Protein AF-A0A2Y9AQH8-F1 (afdb_monomer_lite)

Foldseek 3Di:
DFDFLQPDDCVLLLHCLFQSVVLNVLLVVLVVLLVQLVVDADVSNVVSLVVNCLSLQLLVQLCVVFVLVLQVVQDVCSVVLVVVLVVLSVLLVVLSVVLLVDDRPRPCNVVSSVVNSVSSVVSSCSCRVPRVSVVSVRDDSNRSNVSSNVSVVSSVVDDPDCGPVNVCDDPPPPPPDPPDDDDDDDDDDDDDDDDDDDDDDDDDDDDDDDDDDDDDDDDDDDDDDDDDDDDDDDDDDDDDDDDDDDDPPDPPPPPDDDPSVD

Sequence (262 aa):
MSRFIADQTVAELGGWVSVLTRQKKDHVTLDRLLHDLHRTSGEEQAAVIQRIYRLVFPHAFAEESVLWPTLRRVLPDGHELSLEVEQEHQEVNELVTRLEGMGHGDPERGAVLDRVTVVLRDDVRDEEDVLLPRLQQAVSARDLRRPGVLWEVVRRVSRPAPTPSSRAVPRGASSRPFRCPCSTGCATSSTPAPARARSASAPGCARPAAGSRAPRTPSSTFRSCATVRTRAPAATAPRKGATLTPSADSKPGVALRTEWDR

pLDDT: mean 73.35, std 27.67, range [30.22, 98.62]

InterPro domains:
  IPR012312 Hemerythrin-like [PF01814] (23-135)

Organism: NCBI:txid860221

Radius of gyration: 32.13 Å; chains: 1; bounding box: 89×76×85 Å

Secondary structure (DSSP, 8-state):
-PPPGGG--TTTTTSTTSHHHHHHHHHHHHHHHHHHHHH--HHHHHHHHHHHHHHHHHHHHHIIIIIHHHHHHH-TTHHHHHHHHHHHHHHHHHHHHHHHHS-TT-TTHHHHHHHHHHHHHHHHHIIIIIIHHHHHHHS-TTTTHHHHHHHHHHHHH------TTTT---S------------------------------------------PPPP------PPP-----PPPP-PPPP------------------GGG-

Structure (mmCIF, N/CA/C/O backbone):
data_AF-A0A2Y9AQH8-F1
#
_entry.id   AF-A0A2Y9AQH8-F1
#
loop_
_atom_site.group_PDB
_atom_site.id
_atom_site.type_symbol
_atom_site.label_atom_id
_atom_site.label_alt_id
_atom_site.label_comp_id
_atom_site.label_asym_id
_atom_site.label_entity_id
_atom_site.label_seq_id
_atom_site.pdbx_PDB_ins_code
_atom_site.Cartn_x
_atom_site.Cartn_y
_atom_site.Cartn_z
_atom_site.occupancy
_atom_site.B_iso_or_equiv
_atom_site.auth_seq_id
_atom_site.auth_comp_id
_atom_site.auth_asym_id
_atom_site.auth_atom_id
_atom_site.pdbx_PDB_model_num
ATOM 1 N N . MET A 1 1 ? -1.232 -14.133 -20.331 1.00 50.44 1 MET A N 1
ATOM 2 C CA . MET A 1 1 ? -1.785 -13.585 -19.075 1.00 50.44 1 MET A CA 1
ATOM 3 C C . MET A 1 1 ? -0.624 -13.119 -18.222 1.00 50.44 1 MET A C 1
ATOM 5 O O . MET A 1 1 ? 0.383 -13.821 -18.203 1.00 50.44 1 MET A O 1
ATOM 9 N N . SER A 1 2 ? -0.737 -11.959 -17.573 1.00 60.00 2 SER A N 1
ATOM 10 C CA . SER A 1 2 ? 0.219 -11.589 -16.522 1.00 60.00 2 SER A CA 1
ATOM 11 C C . SER A 1 2 ? 0.046 -12.541 -15.339 1.00 60.00 2 SER A C 1
ATOM 13 O O . SER A 1 2 ? -1.073 -12.989 -15.094 1.00 60.00 2 SER A O 1
ATOM 15 N N . ARG A 1 3 ? 1.126 -12.865 -14.626 1.00 75.06 3 ARG A N 1
ATOM 16 C CA . ARG A 1 3 ? 1.030 -13.537 -13.321 1.00 75.06 3 ARG A CA 1
ATOM 17 C C . ARG A 1 3 ? 0.864 -12.475 -12.238 1.00 75.06 3 ARG A C 1
ATOM 19 O O . ARG A 1 3 ? 1.553 -11.455 -12.307 1.00 75.06 3 ARG A O 1
ATOM 26 N N . PHE A 1 4 ? 0.017 -12.739 -11.248 1.00 84.12 4 PHE A N 1
ATOM 27 C CA . PHE A 1 4 ? -0.086 -11.922 -10.039 1.00 84.12 4 PHE A CA 1
ATOM 28 C C . PHE A 1 4 ? 1.275 -11.830 -9.349 1.00 84.12 4 PHE A C 1
ATOM 30 O O . PHE A 1 4 ? 2.046 -12.795 -9.351 1.00 84.12 4 PHE A O 1
ATOM 37 N N . ILE A 1 5 ? 1.607 -10.674 -8.778 1.00 88.25 5 ILE A N 1
ATOM 38 C CA . ILE A 1 5 ? 2.909 -10.493 -8.121 1.00 88.25 5 ILE A CA 1
ATOM 39 C C . ILE A 1 5 ? 2.999 -11.303 -6.821 1.00 88.25 5 ILE A C 1
ATOM 41 O O . ILE A 1 5 ? 4.077 -11.838 -6.531 1.00 88.25 5 ILE A O 1
ATOM 45 N N . ALA A 1 6 ? 1.870 -11.531 -6.141 1.00 84.62 6 ALA A N 1
ATOM 46 C CA . ALA A 1 6 ? 1.683 -12.497 -5.055 1.00 84.62 6 ALA A CA 1
ATOM 47 C C . ALA A 1 6 ? 2.316 -13.882 -5.318 1.00 84.62 6 ALA A C 1
ATOM 49 O O . ALA A 1 6 ? 2.967 -14.437 -4.430 1.00 84.62 6 ALA A O 1
ATOM 50 N N . ASP A 1 7 ? 2.262 -14.395 -6.551 1.00 88.38 7 ASP A N 1
ATOM 51 C CA . ASP A 1 7 ? 2.755 -15.742 -6.892 1.00 88.38 7 ASP A CA 1
ATOM 52 C C . ASP A 1 7 ? 4.233 -15.781 -7.321 1.00 88.38 7 ASP A C 1
ATOM 54 O O . ASP A 1 7 ? 4.859 -16.841 -7.358 1.00 88.38 7 ASP A O 1
ATOM 58 N N . GLN A 1 8 ? 4.818 -14.633 -7.672 1.00 93.31 8 GLN A N 1
ATOM 59 C CA . GLN A 1 8 ? 6.137 -14.582 -8.310 1.00 93.31 8 GLN A CA 1
ATOM 60 C C . GLN A 1 8 ? 7.311 -14.679 -7.325 1.00 93.31 8 GLN A C 1
ATOM 62 O O . GLN A 1 8 ? 7.296 -14.132 -6.215 1.00 93.31 8 GLN A O 1
ATOM 67 N N . THR A 1 9 ? 8.387 -15.332 -7.762 1.00 94.94 9 THR A N 1
ATOM 68 C CA . THR A 1 9 ? 9.645 -15.431 -7.014 1.00 94.94 9 THR A CA 1
ATOM 69 C C . THR A 1 9 ? 10.423 -14.111 -7.010 1.00 94.94 9 THR A C 1
ATOM 71 O O . THR A 1 9 ? 10.311 -13.284 -7.913 1.00 94.94 9 THR A O 1
ATOM 74 N N . VAL A 1 10 ? 11.324 -13.940 -6.034 1.00 96.56 10 VAL A N 1
ATOM 75 C CA . VAL A 1 10 ? 12.240 -12.781 -5.969 1.00 96.56 10 VAL A CA 1
ATOM 76 C C . VAL A 1 10 ? 13.064 -12.612 -7.256 1.00 96.56 10 VAL A C 1
ATOM 78 O O . VAL A 1 10 ? 13.426 -11.491 -7.603 1.00 96.56 10 VAL A O 1
ATOM 81 N N . ALA A 1 11 ? 13.361 -13.696 -7.981 1.00 95.50 11 ALA A N 1
ATOM 82 C CA . ALA A 1 11 ? 14.074 -13.631 -9.255 1.00 95.50 11 ALA A CA 1
ATOM 83 C C . ALA A 1 11 ? 13.206 -13.024 -10.374 1.00 95.50 11 ALA A C 1
ATOM 85 O O . ALA A 1 11 ? 13.661 -12.101 -11.051 1.00 95.50 11 ALA A O 1
ATOM 86 N N . GLU A 1 12 ? 11.959 -13.487 -10.522 1.00 95.19 12 GLU A N 1
ATOM 87 C CA . GLU A 1 12 ? 10.981 -12.965 -11.495 1.00 95.19 12 GLU A CA 1
ATOM 88 C C . GLU A 1 12 ? 10.642 -11.487 -11.231 1.00 95.19 12 GLU A C 1
ATOM 90 O O . GLU A 1 12 ? 10.573 -10.683 -12.162 1.00 95.19 12 GLU A O 1
ATOM 95 N N . LEU A 1 13 ? 10.561 -11.090 -9.957 1.00 96.75 13 LEU A N 1
ATOM 96 C CA . LEU A 1 13 ? 10.337 -9.701 -9.537 1.00 96.75 13 LEU A CA 1
ATOM 97 C C . LEU A 1 13 ? 11.551 -8.772 -9.745 1.00 96.75 13 LEU A C 1
ATOM 99 O O . LEU A 1 13 ? 11.483 -7.591 -9.408 1.00 96.75 13 LEU A O 1
ATOM 103 N N . GLY A 1 14 ? 12.669 -9.261 -10.292 1.00 96.44 14 GLY A N 1
ATOM 104 C CA . GLY A 1 14 ? 13.862 -8.465 -10.611 1.00 96.44 14 GLY A CA 1
ATOM 105 C C . GLY A 1 14 ? 14.959 -8.453 -9.541 1.00 96.44 14 GLY A C 1
ATOM 106 O O . GLY A 1 14 ? 15.974 -7.767 -9.708 1.00 96.44 14 GLY A O 1
ATOM 107 N N . GLY A 1 15 ? 14.827 -9.251 -8.482 1.00 97.81 15 GLY A N 1
ATOM 108 C CA . GLY A 1 15 ? 15.786 -9.403 -7.385 1.00 97.81 15 GLY A CA 1
ATOM 109 C C . GLY A 1 15 ? 15.443 -8.566 -6.150 1.00 97.81 15 GLY A C 1
ATOM 110 O O . GLY A 1 15 ? 14.705 -7.594 -6.229 1.00 97.81 15 GLY A O 1
ATOM 111 N N . TRP A 1 16 ? 16.052 -8.896 -5.007 1.00 97.56 16 TRP A N 1
ATOM 112 C CA . TRP A 1 16 ? 15.717 -8.364 -3.669 1.00 97.56 16 TRP A CA 1
ATOM 113 C C . TRP A 1 16 ? 15.751 -6.832 -3.490 1.00 97.56 16 TRP A C 1
ATOM 115 O O . TRP A 1 16 ? 15.221 -6.324 -2.504 1.00 97.56 16 TRP A O 1
ATOM 125 N N . VAL A 1 17 ? 16.384 -6.091 -4.406 1.00 98.06 17 VAL A N 1
ATOM 126 C CA . VAL A 1 17 ? 16.397 -4.615 -4.416 1.00 98.06 17 VAL A CA 1
ATOM 127 C C . VAL A 1 17 ? 15.278 -3.987 -5.248 1.00 98.06 17 VAL A C 1
ATOM 129 O O . VAL A 1 17 ? 15.115 -2.770 -5.169 1.00 98.06 17 VAL A O 1
ATOM 132 N N . SER A 1 18 ? 14.562 -4.762 -6.069 1.00 98.56 18 SER A N 1
ATOM 133 C CA . SER A 1 18 ? 13.515 -4.247 -6.955 1.00 98.56 18 SER A CA 1
ATOM 134 C C . SER A 1 18 ? 12.341 -3.679 -6.170 1.00 98.56 18 SER A C 1
ATOM 136 O O . SER A 1 18 ? 12.047 -4.141 -5.068 1.00 98.56 18 SER A O 1
ATOM 138 N N . VAL A 1 19 ? 11.654 -2.691 -6.748 1.00 98.50 19 VAL A N 1
ATOM 139 C CA . VAL A 1 19 ? 10.468 -2.110 -6.103 1.00 98.50 19 VAL A CA 1
ATOM 140 C C . VAL A 1 19 ? 9.373 -3.161 -5.894 1.00 98.50 19 VAL A C 1
ATOM 142 O O . VAL A 1 19 ? 8.844 -3.262 -4.797 1.00 98.50 19 VAL A O 1
ATOM 145 N N . LEU A 1 20 ? 9.153 -4.058 -6.862 1.00 98.31 20 LEU A N 1
ATOM 146 C CA . LEU A 1 20 ? 8.141 -5.119 -6.758 1.00 98.31 20 LEU A CA 1
ATOM 147 C C . LEU A 1 20 ? 8.407 -6.097 -5.600 1.00 98.31 20 LEU A C 1
ATOM 149 O O . LEU A 1 20 ? 7.478 -6.518 -4.919 1.00 98.31 20 LEU A O 1
ATOM 153 N N . THR A 1 21 ? 9.676 -6.439 -5.333 1.00 98.50 21 THR A N 1
ATOM 154 C CA . THR A 1 21 ? 10.017 -7.287 -4.174 1.00 98.50 21 THR A CA 1
ATOM 155 C C . THR A 1 21 ? 9.791 -6.552 -2.848 1.00 98.50 21 THR A C 1
ATOM 157 O O . THR A 1 21 ? 9.578 -7.193 -1.819 1.00 98.50 21 THR A O 1
ATOM 160 N N . ARG A 1 22 ? 9.858 -5.214 -2.850 1.00 98.38 22 ARG A N 1
ATOM 161 C CA . ARG A 1 22 ? 9.636 -4.388 -1.659 1.00 98.38 22 ARG A CA 1
ATOM 162 C C . ARG A 1 22 ? 8.152 -4.181 -1.368 1.00 98.38 22 ARG A C 1
ATOM 164 O O . ARG A 1 22 ? 7.786 -4.462 -0.231 1.00 98.38 22 ARG A O 1
ATOM 171 N N . GLN A 1 23 ? 7.338 -3.839 -2.376 1.00 98.44 23 GLN A N 1
ATOM 172 C CA . GLN A 1 23 ? 5.870 -3.773 -2.266 1.00 98.44 23 GLN A CA 1
ATOM 173 C C . GLN A 1 23 ? 5.334 -5.065 -1.651 1.00 98.44 23 GLN A C 1
ATOM 175 O O . GLN A 1 23 ? 4.909 -5.080 -0.499 1.00 98.44 23 GLN A O 1
ATOM 180 N N . LYS A 1 24 ? 5.547 -6.194 -2.343 1.00 97.94 24 LYS A N 1
ATOM 181 C CA . LYS A 1 24 ? 5.119 -7.531 -1.909 1.00 97.94 24 LYS A CA 1
ATOM 182 C C . LYS A 1 24 ? 5.540 -7.879 -0.480 1.00 97.94 24 LYS A C 1
ATOM 184 O O . LYS A 1 24 ? 4.797 -8.519 0.260 1.00 97.94 24 LYS A O 1
ATOM 189 N N . LYS A 1 25 ? 6.753 -7.495 -0.063 1.00 97.88 25 LYS A N 1
ATOM 190 C CA . LYS A 1 25 ? 7.231 -7.762 1.302 1.00 97.88 25 LYS A CA 1
ATOM 191 C C . LYS A 1 25 ? 6.442 -6.969 2.346 1.00 97.88 25 LYS A C 1
ATOM 193 O O . LYS A 1 25 ? 6.157 -7.504 3.422 1.00 97.88 25 LYS A O 1
ATOM 198 N N . ASP A 1 26 ? 6.143 -5.710 2.060 1.00 98.38 26 ASP A N 1
ATOM 199 C CA . ASP A 1 26 ? 5.346 -4.872 2.944 1.00 98.38 26 ASP A CA 1
ATOM 200 C C . ASP A 1 26 ? 3.870 -5.301 2.915 1.00 98.38 26 ASP A C 1
ATOM 202 O O . ASP A 1 26 ? 3.302 -5.458 3.989 1.00 98.38 26 ASP A O 1
ATOM 206 N N . HIS A 1 27 ? 3.294 -5.662 1.763 1.00 98.19 27 HIS A N 1
ATOM 207 C CA . HIS A 1 27 ? 1.930 -6.209 1.652 1.00 98.19 27 HIS A CA 1
ATOM 208 C C . HIS A 1 27 ? 1.745 -7.500 2.465 1.00 98.19 27 HIS A C 1
ATOM 210 O O . HIS A 1 27 ? 0.838 -7.597 3.286 1.00 98.19 27 HIS A O 1
ATOM 216 N N . VAL A 1 28 ? 2.679 -8.455 2.360 1.00 97.44 28 VAL A N 1
ATOM 217 C CA . VAL A 1 28 ? 2.709 -9.679 3.194 1.00 97.44 28 VAL A CA 1
ATOM 218 C C . VAL A 1 28 ? 2.924 -9.372 4.689 1.00 97.44 28 VAL A C 1
ATOM 220 O O . VAL A 1 28 ? 2.641 -10.199 5.558 1.00 97.44 28 VAL A O 1
ATOM 223 N N . THR A 1 29 ? 3.444 -8.190 5.028 1.00 98.38 29 THR A N 1
ATOM 224 C CA . THR A 1 29 ? 3.528 -7.728 6.422 1.00 98.38 29 THR A CA 1
ATOM 225 C C . THR A 1 29 ? 2.219 -7.068 6.869 1.00 98.38 29 THR A C 1
ATOM 227 O O . THR A 1 29 ? 1.804 -7.285 8.006 1.00 98.38 29 THR A O 1
ATOM 230 N N . LEU A 1 30 ? 1.562 -6.308 5.988 1.00 98.44 30 LEU A N 1
ATOM 231 C CA . LEU A 1 30 ? 0.273 -5.658 6.215 1.00 98.44 30 LEU A CA 1
ATOM 232 C C . LEU A 1 30 ? -0.839 -6.687 6.428 1.00 98.44 30 LEU A C 1
ATOM 234 O O . LEU A 1 30 ? -1.534 -6.604 7.434 1.00 98.44 30 LEU A O 1
ATOM 238 N N . ASP A 1 31 ? -0.921 -7.697 5.560 1.00 97.62 31 ASP A N 1
ATOM 239 C CA . ASP A 1 31 ? -1.767 -8.891 5.691 1.00 97.62 31 ASP A CA 1
ATOM 240 C C . ASP A 1 31 ? -1.844 -9.398 7.139 1.00 97.62 31 ASP A C 1
ATOM 242 O O . ASP A 1 31 ? -2.890 -9.381 7.792 1.00 97.62 31 ASP A O 1
ATOM 246 N N . ARG A 1 32 ? -0.684 -9.783 7.674 1.00 98.19 32 ARG A N 1
ATOM 247 C CA . ARG A 1 32 ? -0.554 -10.365 9.013 1.00 98.19 32 ARG A CA 1
ATOM 248 C C . ARG A 1 32 ? -1.001 -9.398 10.099 1.00 98.19 32 ARG A C 1
ATOM 250 O O . ARG A 1 32 ? -1.567 -9.828 11.095 1.00 98.19 32 ARG A O 1
ATOM 257 N N . LEU A 1 33 ? -0.774 -8.098 9.909 1.00 98.44 33 LEU A N 1
ATOM 258 C CA . LEU A 1 33 ? -1.240 -7.073 10.837 1.00 98.44 33 LEU A CA 1
ATOM 259 C C . LEU A 1 33 ? -2.760 -6.865 10.766 1.00 98.44 33 LEU A C 1
ATOM 261 O O . LEU A 1 33 ? -3.363 -6.616 11.803 1.00 98.44 33 LEU A O 1
ATOM 265 N N . LEU A 1 34 ? -3.389 -6.996 9.595 1.00 97.88 34 LEU A N 1
ATOM 266 C CA . LEU A 1 34 ? -4.851 -6.964 9.456 1.00 97.88 34 LEU A CA 1
ATOM 267 C C . LEU A 1 34 ? -5.498 -8.223 10.061 1.00 97.88 34 LEU A C 1
ATOM 269 O O . LEU A 1 34 ? -6.529 -8.132 10.728 1.00 97.88 34 LEU A O 1
ATOM 273 N N . HIS A 1 35 ? -4.854 -9.385 9.918 1.00 97.00 35 HIS A N 1
ATOM 274 C CA . HIS A 1 35 ? -5.240 -10.610 10.621 1.00 97.00 35 HIS A CA 1
ATOM 275 C C . HIS A 1 35 ? -5.080 -10.491 12.149 1.00 97.00 35 HIS A C 1
ATOM 277 O O . HIS A 1 35 ? -6.002 -10.858 12.881 1.00 97.00 35 HIS A O 1
ATOM 283 N N . ASP A 1 36 ? -3.970 -9.929 12.646 1.00 97.38 36 ASP A N 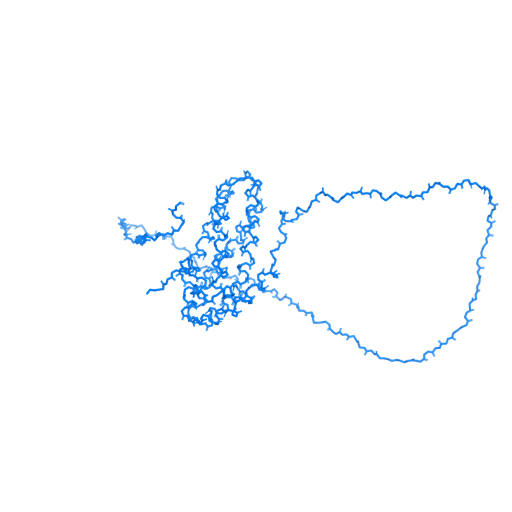1
ATOM 284 C CA . ASP A 1 36 ? -3.789 -9.593 14.069 1.00 97.38 36 ASP A CA 1
ATOM 285 C C . ASP A 1 36 ? -4.881 -8.604 14.542 1.00 97.38 36 ASP A C 1
ATOM 287 O O . ASP A 1 36 ? -5.431 -8.749 15.636 1.00 97.38 36 ASP A O 1
ATOM 291 N N . LEU A 1 37 ? -5.241 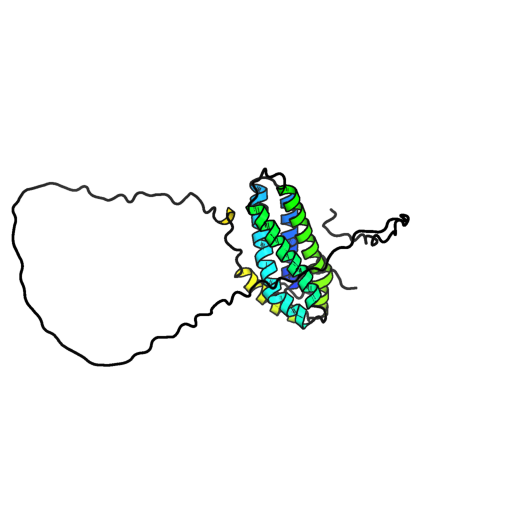-7.606 13.724 1.00 95.75 37 LEU A N 1
ATOM 292 C CA . LEU A 1 37 ? -6.185 -6.541 14.088 1.00 95.75 37 LEU A CA 1
ATOM 293 C C . LEU A 1 37 ? -7.581 -7.087 14.399 1.00 95.75 37 LEU A C 1
ATOM 295 O O . LEU A 1 37 ? -8.170 -6.724 15.415 1.00 95.75 37 LEU A O 1
ATOM 299 N N . HIS A 1 38 ? -8.086 -7.993 13.559 1.00 91.88 38 HIS A N 1
ATOM 300 C CA . HIS A 1 38 ? -9.400 -8.614 13.749 1.00 91.88 38 HIS A CA 1
ATOM 301 C C . HIS A 1 38 ? -9.451 -9.555 14.971 1.00 91.88 38 HIS A C 1
ATOM 303 O O . HIS A 1 38 ? -10.523 -9.883 15.474 1.00 91.88 38 HIS A O 1
ATOM 309 N N . ARG A 1 39 ? -8.289 -9.996 15.469 1.00 95.19 39 ARG A N 1
ATOM 310 C CA . ARG A 1 39 ? -8.157 -10.949 16.582 1.00 95.19 39 ARG A CA 1
ATOM 311 C C . ARG A 1 39 ? -7.861 -10.291 17.931 1.00 95.19 39 ARG A C 1
ATOM 313 O O . ARG A 1 39 ? -7.809 -10.993 18.938 1.00 95.19 39 ARG A O 1
ATOM 320 N N . THR A 1 40 ? -7.655 -8.976 17.959 1.00 95.06 40 THR A N 1
ATOM 321 C CA . THR A 1 40 ? -7.180 -8.231 19.132 1.00 95.06 40 THR A CA 1
ATOM 322 C C . THR A 1 40 ? -8.178 -7.159 19.570 1.00 95.06 40 THR A C 1
ATOM 324 O O . THR A 1 40 ? -8.979 -6.648 18.786 1.00 95.06 40 THR A O 1
ATOM 327 N N . SER A 1 41 ? -8.143 -6.799 20.856 1.00 91.81 41 SER A N 1
ATOM 328 C CA . SER A 1 41 ? -9.007 -5.761 21.442 1.00 91.81 41 SER A CA 1
ATOM 329 C C . SER A 1 41 ? -8.238 -4.881 22.437 1.00 91.81 41 SER A C 1
ATOM 331 O O . SER A 1 41 ? -7.111 -5.198 22.818 1.00 91.81 41 SER A O 1
ATOM 333 N N . GLY A 1 42 ? -8.823 -3.742 22.825 1.00 89.94 42 GLY A N 1
ATOM 334 C CA . GLY A 1 42 ? -8.232 -2.815 23.799 1.00 89.94 42 GLY A CA 1
ATOM 335 C C . GLY A 1 42 ? -6.818 -2.345 23.429 1.00 89.94 42 GLY A C 1
ATOM 336 O O . GLY A 1 42 ? -6.559 -1.953 22.290 1.00 89.94 42 GLY A O 1
ATOM 337 N N . GLU A 1 43 ? -5.903 -2.402 24.398 1.00 90.25 43 GLU A N 1
ATOM 338 C CA . GLU A 1 43 ? -4.496 -1.992 24.254 1.00 90.25 43 GLU A CA 1
ATOM 339 C C . GLU A 1 43 ? -3.722 -2.819 23.213 1.00 90.25 43 GLU A C 1
ATOM 341 O O . GLU A 1 43 ? -2.857 -2.293 22.513 1.00 90.25 43 GLU A O 1
ATOM 346 N N . GLU A 1 44 ? -4.036 -4.110 23.062 1.00 93.44 44 GLU A N 1
ATOM 347 C CA . GLU A 1 44 ? -3.369 -4.966 22.075 1.00 93.44 44 GLU A CA 1
ATOM 348 C C . GLU A 1 44 ? -3.751 -4.545 20.651 1.00 93.44 44 GLU A C 1
ATOM 350 O O . GLU A 1 44 ? -2.882 -4.335 19.803 1.00 93.44 44 GLU A O 1
ATOM 355 N N . GLN A 1 45 ? -5.041 -4.285 20.421 1.00 93.62 45 GLN A N 1
ATOM 356 C CA . GLN A 1 45 ? -5.527 -3.715 19.164 1.00 93.62 45 GLN A CA 1
ATOM 357 C C . GLN A 1 45 ? -4.902 -2.340 18.894 1.00 93.62 45 GLN A C 1
ATOM 359 O O . GLN A 1 45 ? -4.509 -2.047 17.767 1.00 93.62 45 GLN A O 1
ATOM 364 N N . ALA A 1 46 ? -4.752 -1.499 19.923 1.00 90.88 46 ALA A N 1
ATOM 365 C CA . ALA A 1 46 ? -4.072 -0.210 19.802 1.00 90.88 46 ALA A CA 1
ATOM 366 C C . ALA A 1 46 ? -2.615 -0.373 19.330 1.00 90.88 46 ALA A C 1
ATOM 368 O O . ALA A 1 46 ? -2.160 0.356 18.444 1.00 90.88 46 ALA A O 1
ATOM 369 N N . ALA A 1 47 ? -1.896 -1.362 19.869 1.00 92.94 47 ALA A N 1
ATOM 370 C CA . ALA A 1 47 ? -0.539 -1.691 19.449 1.00 92.94 47 ALA A CA 1
ATOM 371 C C . ALA A 1 47 ? -0.480 -2.219 18.003 1.00 92.94 47 ALA A C 1
ATOM 373 O O . ALA A 1 47 ? 0.436 -1.846 17.265 1.00 92.94 47 ALA A O 1
ATOM 374 N N . VAL A 1 48 ? -1.455 -3.027 17.567 1.00 96.00 48 VAL A N 1
ATOM 375 C CA . VAL A 1 48 ? -1.560 -3.490 16.170 1.00 96.00 48 VAL A CA 1
ATOM 376 C C . VAL A 1 48 ? -1.839 -2.323 15.217 1.00 96.00 48 VAL A C 1
ATOM 378 O O . VAL A 1 48 ? -1.103 -2.164 14.246 1.00 96.00 48 VAL A O 1
ATOM 381 N N . ILE A 1 49 ? -2.790 -1.434 15.527 1.00 93.69 49 ILE A N 1
ATOM 382 C CA . ILE A 1 49 ? -3.072 -0.221 14.730 1.00 93.69 49 ILE A CA 1
ATOM 383 C C . ILE A 1 49 ? -1.812 0.644 14.588 1.00 93.69 49 ILE A C 1
ATOM 385 O O . ILE A 1 49 ? -1.486 1.102 13.496 1.00 93.69 49 ILE A O 1
ATOM 389 N N . GLN A 1 50 ? -1.043 0.825 15.667 1.00 92.44 50 GLN A N 1
ATOM 390 C CA . GLN A 1 50 ? 0.223 1.564 15.607 1.00 92.44 50 GLN A CA 1
ATOM 391 C C . GLN A 1 50 ? 1.311 0.843 14.791 1.00 92.44 50 GLN A C 1
ATOM 393 O O . GLN A 1 50 ? 2.181 1.510 14.230 1.00 92.44 50 GLN A O 1
ATOM 398 N N . ARG A 1 51 ? 1.289 -0.495 14.694 1.00 95.75 51 ARG A N 1
ATOM 399 C CA . ARG A 1 51 ? 2.168 -1.260 13.787 1.00 95.75 51 ARG A CA 1
ATOM 400 C C . ARG A 1 51 ? 1.736 -1.097 12.327 1.00 95.75 51 ARG A C 1
ATOM 402 O O . ARG A 1 51 ? 2.610 -0.864 11.499 1.00 95.75 51 ARG A O 1
ATOM 409 N N . ILE A 1 52 ? 0.430 -1.140 12.038 1.00 96.25 52 ILE A N 1
ATOM 410 C CA . ILE A 1 52 ? -0.139 -0.870 10.705 1.00 96.25 52 ILE A CA 1
ATOM 411 C C . ILE A 1 52 ? 0.258 0.534 10.255 1.00 96.25 52 ILE A C 1
ATOM 413 O O . ILE A 1 52 ? 0.921 0.676 9.236 1.00 96.25 52 ILE A O 1
ATOM 417 N N . TYR A 1 53 ? -0.032 1.567 11.050 1.00 93.62 53 TYR A N 1
ATOM 418 C CA . TYR A 1 53 ? 0.259 2.955 10.680 1.00 93.62 53 TYR A CA 1
ATOM 419 C C . TYR A 1 53 ? 1.755 3.213 10.413 1.00 93.62 53 TYR A C 1
ATOM 421 O O . TYR A 1 53 ? 2.118 3.915 9.470 1.00 93.62 53 TYR A O 1
ATOM 429 N N . ARG A 1 54 ? 2.648 2.583 11.192 1.00 94.44 54 ARG A N 1
ATOM 430 C CA . ARG A 1 54 ? 4.110 2.641 10.982 1.00 94.44 54 ARG A CA 1
ATOM 431 C C . ARG A 1 54 ? 4.603 1.868 9.755 1.00 94.44 54 ARG A C 1
ATOM 433 O O . ARG A 1 54 ? 5.749 2.077 9.368 1.00 94.44 54 ARG A O 1
ATOM 440 N N . LEU A 1 55 ? 3.787 0.982 9.186 1.00 96.69 55 LEU A N 1
ATOM 441 C CA . LEU A 1 55 ? 4.056 0.292 7.928 1.00 96.69 55 LEU A CA 1
ATOM 442 C C . LEU A 1 55 ? 3.492 1.091 6.746 1.00 96.69 55 LEU A C 1
ATOM 444 O O . LEU A 1 55 ? 4.259 1.462 5.864 1.00 96.69 55 LEU A O 1
ATOM 448 N N . VAL A 1 56 ? 2.189 1.393 6.766 1.00 96.81 56 VAL A N 1
ATOM 449 C CA . VAL A 1 56 ? 1.460 1.947 5.611 1.00 96.81 56 VAL A CA 1
ATOM 450 C C . VAL A 1 56 ? 1.834 3.395 5.310 1.00 96.81 56 VAL A C 1
ATOM 452 O O . VAL A 1 56 ? 2.032 3.730 4.154 1.00 96.81 56 VAL A O 1
ATOM 455 N N . PHE A 1 57 ? 2.045 4.253 6.316 1.00 96.06 57 PHE A N 1
ATOM 456 C CA . PHE A 1 57 ? 2.407 5.654 6.058 1.00 96.06 57 PHE A CA 1
ATOM 457 C C . PHE A 1 57 ? 3.729 5.814 5.272 1.00 96.06 57 PHE A C 1
ATOM 459 O O . PHE A 1 57 ? 3.750 6.532 4.272 1.00 96.06 57 PHE A O 1
ATOM 466 N N . PRO A 1 58 ? 4.861 5.202 5.686 1.00 97.44 58 PRO A N 1
ATOM 467 C CA . PRO A 1 58 ? 6.111 5.340 4.941 1.00 97.44 58 PRO A CA 1
ATOM 468 C C . PRO A 1 58 ? 6.163 4.479 3.666 1.00 97.44 58 PRO A C 1
ATOM 470 O O . PRO A 1 58 ? 7.068 4.701 2.863 1.00 97.44 58 PRO A O 1
ATOM 473 N N . HIS A 1 59 ? 5.240 3.524 3.501 1.00 98.19 59 HIS A N 1
ATOM 474 C CA . HIS A 1 59 ? 4.973 2.805 2.252 1.00 98.19 59 HIS A CA 1
ATOM 475 C C . HIS A 1 59 ? 4.306 3.768 1.256 1.00 98.19 59 HIS A C 1
ATOM 477 O O . HIS A 1 59 ? 5.018 4.279 0.395 1.00 98.19 59 HIS A O 1
ATOM 483 N N . ALA A 1 60 ? 3.067 4.201 1.538 1.00 97.81 60 ALA A N 1
ATOM 484 C CA . ALA A 1 60 ? 2.269 5.159 0.755 1.00 97.81 60 ALA A CA 1
ATOM 485 C C . ALA A 1 60 ? 3.080 6.369 0.262 1.00 97.81 60 ALA A C 1
ATOM 487 O O . ALA A 1 60 ? 3.149 6.697 -0.926 1.00 97.81 60 ALA A O 1
ATOM 488 N N . PHE A 1 61 ? 3.796 7.012 1.190 1.00 98.00 61 PHE A N 1
ATOM 489 C CA . PHE A 1 61 ? 4.636 8.167 0.880 1.00 98.00 61 PHE A CA 1
ATOM 490 C C . PHE A 1 61 ? 5.765 7.840 -0.117 1.00 98.00 61 PHE A C 1
ATOM 492 O O . PHE A 1 61 ? 6.180 8.696 -0.906 1.00 98.00 61 PHE A O 1
ATOM 499 N N . ALA A 1 62 ? 6.324 6.631 -0.057 1.00 98.50 62 ALA A N 1
ATOM 500 C CA . ALA A 1 62 ? 7.365 6.170 -0.961 1.00 98.50 62 ALA A CA 1
ATOM 501 C C . ALA A 1 62 ? 6.810 5.770 -2.339 1.00 98.50 62 ALA A C 1
ATOM 503 O O . ALA A 1 62 ? 7.500 6.037 -3.330 1.00 98.50 62 ALA A O 1
ATOM 504 N N . GLU A 1 63 ? 5.580 5.250 -2.455 1.00 98.56 63 GLU A N 1
ATOM 505 C CA . GLU A 1 63 ? 4.918 5.151 -3.763 1.00 98.56 63 GLU A CA 1
ATOM 506 C C . GLU A 1 63 ? 4.726 6.531 -4.393 1.00 98.56 63 GLU A C 1
ATOM 508 O O . GLU A 1 63 ? 5.228 6.784 -5.490 1.00 98.56 63 GLU A O 1
ATOM 513 N N . GLU A 1 64 ? 4.080 7.455 -3.683 1.00 98.31 64 GLU A N 1
ATOM 514 C CA . GLU A 1 64 ? 3.767 8.797 -4.190 1.00 98.31 64 GLU A CA 1
ATOM 515 C C . GLU A 1 64 ? 5.027 9.580 -4.588 1.00 98.31 64 GLU A C 1
ATOM 517 O O . GLU A 1 64 ? 5.068 10.261 -5.617 1.00 98.31 64 GLU A O 1
ATOM 522 N N . SER A 1 65 ? 6.108 9.429 -3.818 1.00 98.44 65 SER A N 1
ATOM 523 C CA . SER A 1 65 ? 7.389 10.088 -4.091 1.00 98.44 65 SER A CA 1
ATOM 524 C C . SER A 1 65 ? 8.204 9.446 -5.222 1.00 98.44 65 SER A C 1
ATOM 526 O O . SER A 1 65 ? 9.071 10.111 -5.798 1.00 98.44 65 SER A O 1
ATOM 528 N N . VAL A 1 66 ? 8.009 8.153 -5.522 1.00 98.38 66 VAL A N 1
ATOM 529 C CA . VAL A 1 66 ? 8.941 7.371 -6.363 1.00 98.38 66 VAL A CA 1
ATOM 530 C C . VAL A 1 66 ? 8.234 6.505 -7.400 1.00 98.38 66 VAL A C 1
ATOM 532 O O . VAL A 1 66 ? 8.599 6.548 -8.583 1.00 98.38 66 VAL A O 1
ATOM 535 N N . LEU A 1 67 ? 7.252 5.712 -6.977 1.00 98.06 67 LEU A N 1
ATOM 536 C CA . LEU A 1 67 ? 6.586 4.718 -7.808 1.00 98.06 67 LEU A CA 1
ATOM 537 C C . LEU A 1 67 ? 5.584 5.360 -8.764 1.00 98.06 67 LEU A C 1
ATOM 539 O O . LEU A 1 67 ? 5.743 5.182 -9.971 1.00 98.06 67 LEU A O 1
ATOM 543 N N . TRP A 1 68 ? 4.651 6.189 -8.285 1.00 97.94 68 TRP A N 1
ATOM 544 C CA . TRP A 1 68 ? 3.676 6.876 -9.146 1.00 97.94 68 TRP A CA 1
ATOM 545 C C . TRP A 1 68 ? 4.337 7.786 -10.184 1.00 97.94 68 TRP A C 1
ATOM 547 O O . TRP A 1 68 ? 4.002 7.662 -11.364 1.00 97.94 68 TRP A O 1
ATOM 557 N N . PRO A 1 69 ? 5.359 8.605 -9.859 1.00 98.25 69 PRO A N 1
ATOM 558 C CA . PRO A 1 69 ? 6.114 9.331 -10.876 1.00 98.25 69 PRO A CA 1
ATOM 559 C C . PRO A 1 69 ? 6.796 8.417 -11.902 1.00 98.25 69 PRO A C 1
ATOM 561 O O . PRO A 1 69 ? 7.008 8.832 -13.038 1.00 98.25 69 PRO A O 1
ATOM 564 N N . THR A 1 70 ? 7.185 7.193 -11.533 1.00 97.06 70 THR A N 1
ATOM 565 C CA . THR A 1 70 ? 7.782 6.224 -12.468 1.00 97.06 70 THR A CA 1
ATOM 566 C C . THR A 1 70 ? 6.712 5.597 -13.361 1.00 97.06 70 THR A C 1
ATOM 568 O O . THR A 1 70 ? 6.849 5.646 -14.581 1.00 97.06 70 THR A O 1
ATOM 571 N N . LEU A 1 71 ? 5.621 5.102 -12.774 1.00 97.38 71 LEU A N 1
ATOM 572 C CA . LEU A 1 71 ? 4.458 4.534 -13.454 1.00 97.38 71 LEU A CA 1
ATOM 573 C C . LEU A 1 71 ? 3.868 5.508 -14.491 1.00 97.38 71 LEU A C 1
ATOM 575 O O . LEU A 1 71 ? 3.756 5.165 -15.667 1.00 97.38 71 LEU A O 1
ATOM 579 N N . ARG A 1 72 ? 3.607 6.758 -14.081 1.00 98.00 72 ARG A N 1
ATOM 580 C CA . ARG A 1 72 ? 3.076 7.858 -14.915 1.00 98.00 72 ARG A CA 1
ATOM 581 C C . ARG A 1 72 ? 3.948 8.211 -16.130 1.00 98.00 72 ARG A C 1
ATOM 583 O O . ARG A 1 72 ? 3.474 8.890 -17.033 1.00 98.00 72 ARG A O 1
ATOM 590 N N . ARG A 1 73 ? 5.222 7.794 -16.164 1.00 97.62 73 ARG A N 1
ATOM 591 C CA . ARG A 1 73 ? 6.129 7.996 -17.314 1.00 97.62 73 ARG A CA 1
ATOM 592 C C . ARG A 1 73 ? 6.168 6.814 -18.280 1.00 97.62 73 ARG A C 1
ATOM 594 O O . ARG A 1 73 ? 6.638 6.995 -19.398 1.00 97.62 73 ARG A O 1
ATOM 601 N N . VAL A 1 74 ? 5.760 5.619 -17.845 1.00 97.38 74 VAL A N 1
ATOM 602 C CA . VAL A 1 74 ? 5.905 4.371 -18.621 1.00 97.38 74 VAL A CA 1
ATOM 603 C C . VAL A 1 74 ? 4.571 3.756 -19.044 1.00 97.38 74 VAL A C 1
ATOM 605 O O . VAL A 1 74 ? 4.558 2.967 -19.985 1.00 97.38 74 VAL A O 1
ATOM 608 N N . LEU A 1 75 ? 3.458 4.131 -18.403 1.00 96.88 75 LEU A N 1
ATOM 609 C CA . LEU A 1 75 ? 2.098 3.739 -18.788 1.00 96.88 75 LEU A CA 1
ATOM 610 C C . LEU A 1 75 ? 1.294 4.961 -19.275 1.00 96.88 75 LEU A C 1
ATOM 612 O O . LEU A 1 75 ? 1.343 6.002 -18.616 1.00 96.88 75 LEU A O 1
ATOM 616 N N . PRO A 1 76 ? 0.528 4.855 -20.380 1.00 96.00 76 PRO A N 1
ATOM 617 C CA . PRO A 1 76 ? -0.244 5.974 -20.936 1.00 96.00 76 PRO A CA 1
ATOM 618 C C . PRO A 1 76 ? -1.403 6.421 -20.028 1.00 96.00 76 PRO A C 1
ATOM 620 O O . PRO A 1 76 ? -1.711 7.604 -19.952 1.00 96.00 76 PRO A O 1
ATOM 623 N N . ASP A 1 77 ? -1.998 5.473 -19.310 1.00 96.00 77 ASP A N 1
ATOM 624 C CA . ASP A 1 77 ? -3.059 5.609 -18.307 1.00 96.00 77 ASP A CA 1
ATOM 625 C C . ASP A 1 77 ? -2.505 5.607 -16.869 1.00 96.00 77 ASP A C 1
ATOM 627 O O . ASP A 1 77 ? -3.249 5.543 -15.893 1.00 96.00 77 ASP A O 1
ATOM 631 N N . GLY A 1 78 ? -1.180 5.719 -16.709 1.00 96.69 78 GLY A N 1
ATOM 632 C CA . GLY A 1 78 ? -0.524 5.673 -15.403 1.00 96.69 78 GLY A CA 1
ATOM 633 C C . GLY A 1 78 ? -0.937 6.799 -14.450 1.00 96.69 78 GLY A C 1
ATOM 634 O O . GLY A 1 78 ? -0.700 6.672 -13.256 1.00 96.69 78 GLY A O 1
ATOM 635 N N . HIS A 1 79 ? -1.543 7.890 -14.933 1.00 97.31 79 HIS A N 1
ATOM 636 C CA . HIS A 1 79 ? -2.125 8.908 -14.053 1.00 97.31 79 HIS A CA 1
ATOM 637 C C . HIS A 1 79 ? -3.419 8.422 -13.397 1.00 97.31 79 HIS A C 1
ATOM 639 O O . HIS A 1 79 ? -3.518 8.509 -12.178 1.00 97.31 79 HIS A O 1
ATOM 645 N N . GLU A 1 80 ? -4.349 7.873 -14.182 1.00 96.56 80 GLU A N 1
ATOM 646 C CA . GLU A 1 80 ? -5.659 7.403 -13.716 1.00 96.56 80 GLU A CA 1
ATOM 647 C C . GLU A 1 80 ? -5.491 6.291 -12.675 1.00 96.56 80 GLU A C 1
ATOM 649 O O . GLU A 1 80 ? -5.961 6.443 -11.553 1.00 96.56 80 GLU A O 1
ATOM 654 N N . LEU A 1 81 ? -4.694 5.261 -12.988 1.00 94.56 81 LEU A N 1
ATOM 655 C CA . LEU A 1 81 ? -4.430 4.137 -12.077 1.00 94.56 81 LEU A CA 1
ATOM 656 C C . LEU A 1 81 ? -3.845 4.589 -10.727 1.00 94.56 81 LEU A C 1
ATOM 658 O O . LEU A 1 81 ? -4.276 4.155 -9.670 1.00 94.56 81 LEU A O 1
ATOM 662 N N . SER A 1 82 ? -2.854 5.486 -10.751 1.00 96.44 82 SER A N 1
ATOM 663 C CA . SER A 1 82 ? -2.244 6.002 -9.514 1.00 96.44 82 SER A CA 1
ATOM 664 C C . SER A 1 82 ? -3.150 6.945 -8.718 1.00 96.44 82 SER A C 1
ATOM 666 O O . SER A 1 82 ? -2.904 7.162 -7.540 1.00 96.44 82 SER A O 1
ATOM 668 N N . LEU A 1 83 ? -4.141 7.566 -9.367 1.00 96.94 83 LEU A N 1
ATOM 669 C CA . LEU A 1 83 ? -5.041 8.525 -8.729 1.00 96.94 83 LEU A CA 1
ATOM 670 C C . LEU A 1 83 ? -6.132 7.813 -7.916 1.00 96.94 83 LEU A C 1
ATOM 672 O O . LEU A 1 83 ? -6.653 8.402 -6.973 1.00 96.94 83 LEU A O 1
ATOM 676 N N . GLU A 1 84 ? -6.477 6.577 -8.278 1.00 94.62 84 GLU A N 1
ATOM 677 C CA . GLU A 1 84 ? -7.368 5.697 -7.512 1.00 94.62 84 GLU A CA 1
ATOM 678 C C . GLU A 1 84 ? -6.716 5.347 -6.162 1.00 94.62 84 GLU A C 1
ATOM 680 O O . GLU A 1 84 ? -7.209 5.778 -5.121 1.00 94.62 84 GLU A O 1
ATOM 685 N N . VAL A 1 85 ? -5.508 4.775 -6.185 1.00 96.25 85 VAL A N 1
ATOM 686 C CA . VAL A 1 85 ? -4.725 4.464 -4.972 1.00 96.25 85 VAL A CA 1
ATOM 687 C C . VAL A 1 85 ? -4.385 5.711 -4.132 1.00 96.25 85 VAL A C 1
ATOM 689 O O . VAL A 1 85 ? -4.518 5.695 -2.910 1.00 96.25 85 VAL A O 1
ATOM 692 N N . GLU A 1 86 ? -4.034 6.851 -4.749 1.00 97.56 86 GLU A N 1
ATOM 693 C CA . GLU A 1 86 ? -3.826 8.118 -4.013 1.00 97.56 86 GLU A CA 1
ATOM 694 C C . GLU A 1 86 ? -5.092 8.588 -3.248 1.00 97.56 86 GLU A C 1
ATOM 696 O O . GLU A 1 86 ? -4.972 9.278 -2.231 1.00 97.56 86 GLU A O 1
ATOM 701 N N . GLN A 1 87 ? -6.305 8.219 -3.687 1.00 97.69 87 GLN A N 1
ATOM 702 C CA . GLN A 1 87 ? -7.545 8.496 -2.945 1.00 97.69 87 GLN A CA 1
ATOM 703 C C . GLN 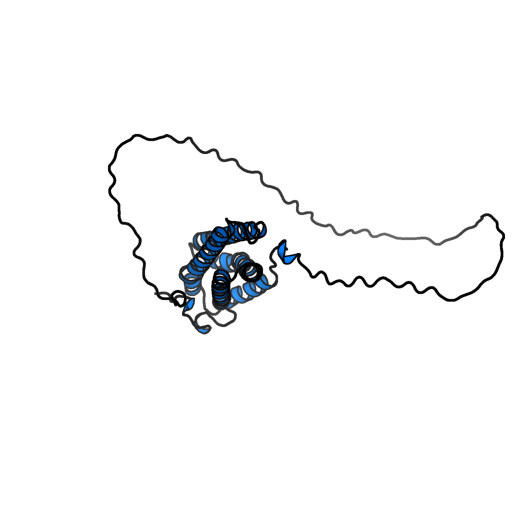A 1 87 ? -7.745 7.521 -1.778 1.00 97.69 87 GLN A C 1
ATOM 705 O O . GLN A 1 87 ? -8.158 7.946 -0.698 1.00 97.69 87 GLN A O 1
ATOM 710 N N . GLU A 1 88 ? -7.410 6.245 -1.957 1.00 97.50 88 GLU A N 1
ATOM 711 C CA . GLU A 1 88 ? -7.494 5.220 -0.909 1.00 97.50 88 GLU A CA 1
ATOM 712 C C . GLU A 1 88 ? -6.491 5.481 0.222 1.00 97.50 88 GLU A C 1
ATOM 714 O O . GLU A 1 88 ? -6.869 5.486 1.396 1.00 97.50 88 GLU A O 1
ATOM 719 N N . HIS A 1 89 ? -5.248 5.845 -0.116 1.00 96.94 89 HIS A N 1
ATOM 720 C CA . HIS A 1 89 ? -4.251 6.356 0.832 1.00 96.94 89 HIS A CA 1
ATOM 721 C C . HIS A 1 89 ? -4.802 7.511 1.686 1.00 96.94 89 HIS A C 1
ATOM 723 O O . HIS A 1 89 ? -4.603 7.561 2.907 1.00 96.94 89 HIS A O 1
ATOM 729 N N . GLN A 1 90 ? -5.499 8.461 1.054 1.00 96.44 90 GLN A N 1
ATOM 730 C CA . GLN A 1 90 ? -6.082 9.604 1.747 1.00 96.44 90 GLN A CA 1
ATOM 731 C C . GLN A 1 90 ? -7.256 9.190 2.647 1.00 96.44 90 GLN A C 1
ATOM 733 O O . GLN A 1 90 ? -7.326 9.653 3.788 1.00 96.44 90 GLN A O 1
ATOM 738 N N . GLU A 1 91 ? -8.125 8.276 2.204 1.00 97.62 91 GLU A N 1
ATOM 739 C CA . GLU A 1 91 ? -9.190 7.730 3.052 1.00 97.62 91 GLU A CA 1
ATOM 740 C C . GLU A 1 91 ? -8.611 6.993 4.278 1.00 97.62 91 GLU A C 1
ATOM 742 O O . GLU A 1 91 ? -9.066 7.219 5.403 1.00 97.62 91 GLU A O 1
ATOM 747 N N . VAL A 1 92 ? -7.554 6.187 4.114 1.00 95.94 92 VAL A N 1
ATOM 748 C CA . VAL A 1 92 ? -6.856 5.534 5.239 1.00 95.94 92 VAL A CA 1
ATOM 749 C C . VAL A 1 92 ? -6.332 6.568 6.239 1.00 95.94 92 VAL A C 1
ATOM 751 O O . VAL A 1 92 ? -6.524 6.398 7.446 1.00 95.94 92 VAL A O 1
ATOM 754 N N . ASN A 1 93 ? -5.716 7.660 5.775 1.00 92.25 93 ASN A N 1
ATOM 755 C CA . ASN A 1 93 ? -5.237 8.733 6.653 1.00 92.25 93 ASN A CA 1
ATOM 756 C C . ASN A 1 93 ? -6.381 9.394 7.448 1.00 92.25 93 ASN A C 1
ATOM 758 O O . ASN A 1 93 ? -6.231 9.663 8.647 1.00 92.25 93 ASN A O 1
ATOM 762 N N . GLU A 1 94 ? -7.533 9.632 6.819 1.00 94.25 94 GLU A N 1
ATOM 763 C CA . GLU A 1 94 ? -8.717 10.212 7.468 1.00 94.25 94 GLU A CA 1
ATOM 764 C C . GLU A 1 94 ? -9.330 9.262 8.508 1.00 94.25 94 GLU A C 1
ATOM 766 O O . GLU A 1 94 ? -9.623 9.671 9.639 1.00 94.25 94 GLU A O 1
ATOM 771 N N . LEU A 1 95 ? -9.454 7.975 8.177 1.00 95.19 95 LEU A N 1
ATOM 772 C CA . LEU A 1 95 ? -9.977 6.950 9.080 1.00 95.19 95 LEU A CA 1
ATOM 773 C C . LEU A 1 95 ? -9.044 6.688 10.272 1.00 95.19 95 LEU A C 1
ATOM 775 O O . LEU A 1 95 ? -9.516 6.595 11.406 1.00 95.19 95 LEU A O 1
ATOM 779 N N . VAL A 1 96 ? -7.724 6.625 10.058 1.00 90.69 96 VAL A N 1
ATOM 780 C CA . VAL A 1 96 ? -6.739 6.510 11.150 1.00 90.69 96 VAL A CA 1
ATOM 781 C C . VAL A 1 96 ? -6.804 7.738 12.059 1.00 90.69 96 VAL A C 1
ATOM 783 O O . VAL A 1 96 ? -6.861 7.583 13.278 1.00 90.69 96 VAL A O 1
ATOM 786 N N . THR A 1 97 ? -6.907 8.947 11.496 1.00 89.19 97 THR A N 1
ATOM 787 C CA . THR A 1 97 ? -7.089 10.179 12.285 1.00 89.19 97 THR A CA 1
ATOM 788 C C . THR A 1 97 ? -8.365 10.125 13.137 1.00 89.19 97 THR A C 1
ATOM 790 O O . THR A 1 97 ? -8.349 10.522 14.304 1.00 89.19 97 THR A O 1
ATOM 793 N N . ARG A 1 98 ? -9.467 9.575 12.603 1.00 92.75 98 ARG A N 1
ATOM 794 C CA . ARG A 1 98 ? -10.712 9.350 13.359 1.00 92.75 98 ARG A CA 1
ATOM 795 C C . ARG A 1 98 ? -10.521 8.333 14.492 1.00 92.75 98 ARG A C 1
ATOM 797 O O . ARG A 1 98 ? -10.952 8.601 15.612 1.00 92.75 98 ARG A O 1
ATOM 804 N N . LEU A 1 99 ? -9.827 7.216 14.246 1.00 91.69 99 LEU A N 1
ATOM 805 C CA . LEU A 1 99 ? -9.537 6.184 15.258 1.00 91.69 99 LEU A CA 1
ATOM 806 C C . LEU A 1 99 ? -8.688 6.687 16.434 1.00 91.69 99 LEU A C 1
ATOM 808 O O . LEU A 1 99 ? -8.795 6.130 17.529 1.00 91.69 99 LEU A O 1
ATOM 812 N N . GLU A 1 100 ? -7.859 7.715 16.230 1.00 85.44 100 GLU A N 1
ATOM 813 C CA . GLU A 1 100 ? -7.073 8.356 17.296 1.00 85.44 100 GLU A CA 1
ATOM 814 C C . GLU A 1 100 ? -7.907 9.254 18.216 1.00 85.44 100 GLU A C 1
ATOM 816 O O . GLU A 1 100 ? -7.536 9.451 19.373 1.00 85.44 100 GLU A O 1
ATOM 821 N N . GLY A 1 101 ? -9.039 9.770 17.728 1.00 86.56 101 GLY A N 1
ATOM 822 C CA . GLY A 1 101 ? -10.020 10.492 18.542 1.00 86.56 101 GLY A CA 1
ATOM 823 C C . GLY A 1 101 ? -10.975 9.581 19.323 1.00 86.56 101 GLY A C 1
ATOM 824 O O . GLY A 1 101 ? -11.642 10.052 20.242 1.00 86.56 101 GLY A O 1
ATOM 825 N N . MET A 1 102 ? -11.043 8.291 18.977 1.00 91.56 102 MET A N 1
ATOM 826 C CA . MET A 1 102 ? -12.008 7.328 19.520 1.00 91.56 102 MET A CA 1
ATOM 827 C C . MET A 1 102 ? -11.451 6.526 20.700 1.00 91.56 102 MET A C 1
ATOM 829 O O . MET A 1 102 ? -10.416 5.865 20.595 1.00 91.56 102 MET A O 1
ATOM 833 N N . GLY A 1 103 ? -12.199 6.490 21.805 1.00 89.38 103 GLY A N 1
ATOM 834 C CA . GLY A 1 103 ? -11.916 5.592 22.928 1.00 89.38 103 GLY A CA 1
ATOM 835 C C . GLY A 1 103 ? -12.149 4.115 22.578 1.00 89.38 103 GLY A C 1
ATOM 836 O O . GLY A 1 103 ? -12.861 3.788 21.632 1.00 89.38 103 GLY A O 1
ATOM 837 N N . HIS A 1 104 ? -11.585 3.190 23.361 1.00 87.31 104 HIS A N 1
ATOM 838 C CA . HIS A 1 104 ? -11.737 1.745 23.107 1.00 87.31 104 HIS A CA 1
ATOM 839 C C . HIS A 1 104 ? -13.181 1.230 23.200 1.00 87.31 104 HIS A C 1
ATOM 841 O O . HIS A 1 104 ? -13.499 0.235 22.559 1.00 87.31 104 HIS A O 1
ATOM 847 N N . GLY A 1 105 ? -14.036 1.896 23.983 1.00 88.25 105 GLY A N 1
ATOM 848 C CA . GLY A 1 105 ? -15.464 1.583 24.112 1.00 88.25 105 GLY A CA 1
ATOM 849 C C . GLY A 1 105 ? -16.383 2.429 23.226 1.00 88.25 105 GLY A C 1
ATOM 850 O O . GLY A 1 105 ? -17.584 2.457 23.476 1.00 88.25 105 GLY A O 1
ATOM 851 N N . ASP A 1 106 ? -15.839 3.166 22.253 1.00 93.19 106 ASP A N 1
ATOM 852 C CA . ASP A 1 106 ? -16.640 3.955 21.314 1.00 93.19 106 ASP A CA 1
ATOM 853 C C . ASP A 1 106 ? -17.435 3.017 20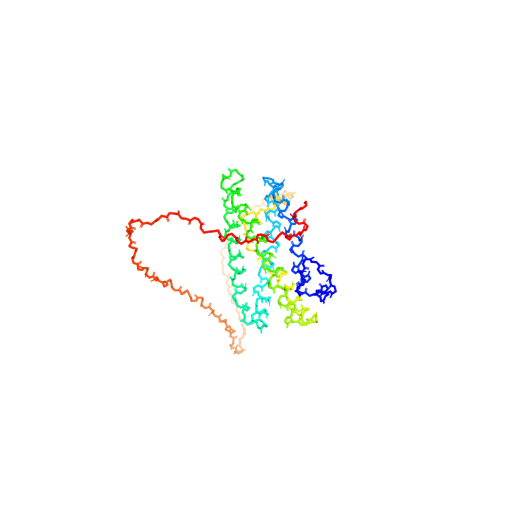.374 1.00 93.19 106 ASP A C 1
ATOM 855 O O . ASP A 1 106 ? -16.827 2.148 19.738 1.00 93.19 106 ASP A O 1
ATOM 859 N N . PRO A 1 107 ? -18.774 3.151 20.275 1.00 94.25 107 PRO A N 1
ATOM 860 C CA . PRO A 1 107 ? -19.606 2.243 19.487 1.00 94.25 107 PRO A CA 1
ATOM 861 C C . PRO A 1 107 ? -19.352 2.326 17.975 1.00 94.25 107 PRO A C 1
ATOM 863 O O . PRO A 1 107 ? -19.638 1.363 17.267 1.00 94.25 107 PRO A O 1
ATOM 866 N N . GLU A 1 108 ? -18.803 3.431 17.460 1.00 94.88 108 GLU A N 1
ATOM 867 C CA . GLU A 1 108 ? -18.471 3.566 16.037 1.00 94.88 108 GLU A CA 1
ATOM 868 C C . GLU A 1 108 ? -17.111 2.945 15.685 1.00 94.88 108 GLU A C 1
ATOM 870 O O . GLU A 1 108 ? -16.849 2.658 14.515 1.00 94.88 108 GLU A O 1
ATOM 875 N N . ARG A 1 109 ? -16.244 2.705 16.682 1.00 94.06 109 ARG A N 1
ATOM 876 C CA . ARG A 1 109 ? -14.858 2.254 16.477 1.00 94.06 109 ARG A CA 1
ATOM 877 C C . ARG A 1 109 ? -14.760 0.997 15.616 1.00 94.06 109 ARG A C 1
ATOM 879 O O . ARG A 1 109 ? -13.891 0.938 14.751 1.00 94.06 109 ARG A O 1
ATOM 886 N N . GLY A 1 110 ? -15.639 0.017 15.838 1.00 94.12 110 GLY A N 1
ATOM 887 C CA . GLY A 1 110 ? -15.669 -1.229 15.063 1.00 94.12 110 GLY A CA 1
ATOM 888 C C . GLY A 1 110 ? -15.858 -0.967 13.568 1.00 94.12 110 GLY A C 1
ATOM 889 O O . GLY A 1 110 ? -15.013 -1.353 12.769 1.00 94.12 110 GLY A O 1
ATOM 890 N N . ALA A 1 111 ? -16.881 -0.189 13.206 1.00 96.38 111 ALA A N 1
ATOM 891 C CA . ALA A 1 111 ? -17.170 0.150 11.813 1.00 96.38 111 ALA A CA 1
ATOM 892 C C . ALA A 1 111 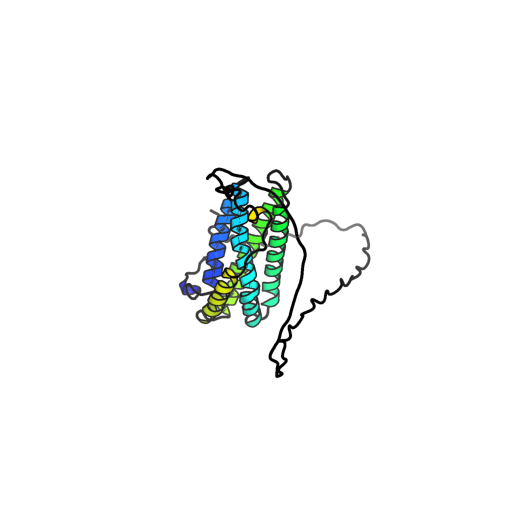? -16.033 0.938 11.133 1.00 96.38 111 ALA A C 1
ATOM 894 O O . ALA A 1 111 ? -15.785 0.762 9.940 1.00 96.38 111 ALA A O 1
ATOM 895 N N . VAL A 1 112 ? -15.313 1.788 11.877 1.00 97.00 112 VAL A N 1
ATOM 896 C CA . VAL A 1 112 ? -14.138 2.499 11.342 1.00 97.00 112 VAL A CA 1
ATOM 897 C C . VAL A 1 112 ? -12.959 1.540 11.121 1.00 97.00 112 VAL A C 1
ATOM 899 O O . VAL A 1 112 ? -12.290 1.644 10.097 1.00 97.00 112 VAL A O 1
ATOM 902 N N . LEU A 1 113 ? -12.722 0.577 12.021 1.00 96.44 113 LEU A N 1
ATOM 903 C CA . LEU A 1 113 ? -11.688 -0.457 11.845 1.00 96.44 113 LEU A CA 1
ATOM 904 C C . LEU A 1 113 ? -11.990 -1.390 10.668 1.00 96.44 113 LEU A C 1
ATOM 906 O O . LEU A 1 113 ? -11.084 -1.710 9.896 1.00 96.44 113 LEU A O 1
ATOM 910 N N . ASP A 1 114 ? -13.253 -1.783 10.505 1.00 96.75 114 ASP A N 1
ATOM 911 C CA . ASP A 1 114 ? -13.701 -2.586 9.370 1.00 96.75 114 ASP A CA 1
ATOM 912 C C . ASP A 1 114 ? -13.482 -1.821 8.057 1.00 96.75 114 ASP A C 1
ATOM 914 O O . ASP A 1 114 ? -12.907 -2.371 7.118 1.00 96.75 114 ASP A O 1
ATOM 918 N N . ARG A 1 115 ? -13.830 -0.523 8.001 1.00 97.81 115 ARG A N 1
ATOM 919 C CA . ARG A 1 115 ? -13.582 0.301 6.806 1.00 97.81 115 ARG A CA 1
ATOM 920 C C . ARG A 1 115 ? -12.089 0.458 6.504 1.00 97.81 115 ARG A C 1
ATOM 922 O O . ARG A 1 115 ? -11.716 0.274 5.351 1.00 97.81 115 ARG A O 1
ATOM 929 N N . VAL A 1 116 ? -11.235 0.715 7.503 1.00 97.62 116 VAL A N 1
ATOM 930 C CA . VAL A 1 116 ? -9.764 0.742 7.320 1.00 97.62 116 VAL A CA 1
ATOM 931 C C . VAL A 1 116 ? -9.256 -0.581 6.750 1.00 97.62 116 VAL A C 1
ATOM 933 O O . VAL A 1 116 ? -8.430 -0.582 5.844 1.00 97.62 116 VAL A O 1
ATOM 936 N N . THR A 1 117 ? -9.766 -1.705 7.258 1.00 97.94 117 THR A N 1
ATOM 937 C CA . THR A 1 117 ? -9.370 -3.049 6.812 1.00 97.94 117 THR A CA 1
ATOM 938 C C . THR A 1 117 ? -9.808 -3.336 5.376 1.00 97.94 117 THR A C 1
ATOM 940 O O . THR A 1 117 ? -9.090 -4.029 4.662 1.00 97.94 117 THR A O 1
ATOM 943 N N . VAL A 1 118 ? -10.964 -2.819 4.948 1.00 98.25 118 VAL A N 1
ATOM 944 C CA . VAL A 1 118 ? -11.434 -2.914 3.557 1.00 98.25 118 VAL A CA 1
ATOM 945 C C . VAL A 1 118 ? -10.557 -2.068 2.635 1.00 98.25 118 VAL A C 1
ATOM 947 O O . VAL A 1 118 ? -9.972 -2.626 1.716 1.00 98.25 118 VAL A O 1
ATOM 950 N N . VAL A 1 119 ? -10.384 -0.771 2.919 1.00 98.25 119 VAL A N 1
ATOM 951 C CA . VAL A 1 119 ? -9.612 0.132 2.042 1.00 98.25 119 VAL A CA 1
ATOM 952 C C . VAL A 1 119 ? -8.165 -0.348 1.884 1.00 98.25 119 VAL A C 1
ATOM 954 O O . VAL A 1 119 ? -7.688 -0.451 0.767 1.00 98.25 119 VAL A O 1
ATOM 957 N N . LEU A 1 120 ? -7.500 -0.769 2.968 1.00 98.31 120 LEU A N 1
ATOM 958 C CA . LEU A 1 120 ? -6.137 -1.332 2.910 1.00 98.31 120 LEU A CA 1
ATOM 959 C C . LEU A 1 120 ? -6.027 -2.682 2.177 1.00 98.31 120 LEU A C 1
ATOM 961 O O . LEU A 1 120 ? -4.918 -3.131 1.893 1.00 98.31 120 LEU A O 1
ATOM 965 N N . ARG A 1 121 ? -7.140 -3.384 1.942 1.00 97.56 121 ARG A N 1
ATOM 966 C CA . ARG A 1 121 ? -7.165 -4.631 1.160 1.00 97.56 121 ARG A CA 1
ATOM 967 C C . ARG A 1 121 ? -7.471 -4.379 -0.306 1.00 97.56 121 ARG A C 1
ATOM 969 O O . ARG A 1 121 ? -6.959 -5.123 -1.134 1.00 97.56 121 ARG A O 1
ATOM 976 N N . ASP A 1 122 ? -8.308 -3.395 -0.607 1.00 96.81 122 ASP A N 1
ATOM 977 C CA . ASP A 1 122 ? -8.622 -3.013 -1.981 1.00 96.81 122 ASP A CA 1
ATOM 978 C C . ASP A 1 122 ? -7.404 -2.314 -2.623 1.00 96.81 122 ASP A C 1
ATOM 980 O O . ASP A 1 122 ? -6.920 -2.812 -3.636 1.00 96.81 122 ASP A O 1
ATOM 984 N N . ASP A 1 123 ? -6.773 -1.366 -1.920 1.00 96.56 123 ASP A N 1
ATOM 985 C CA . ASP A 1 123 ? -5.469 -0.741 -2.230 1.00 96.56 123 ASP A CA 1
ATOM 986 C C . ASP A 1 123 ? -4.384 -1.763 -2.646 1.00 96.56 123 ASP A C 1
ATOM 988 O O . ASP A 1 123 ? -3.910 -1.789 -3.785 1.00 96.56 123 ASP A O 1
ATOM 992 N N . VAL A 1 124 ? -4.066 -2.720 -1.761 1.00 97.25 124 VAL A N 1
ATOM 993 C CA . VAL A 1 124 ? -3.083 -3.789 -2.036 1.00 97.25 124 VAL A CA 1
ATOM 994 C C . VAL A 1 124 ? -3.461 -4.649 -3.248 1.00 97.25 124 VAL A C 1
ATOM 996 O O . VAL A 1 124 ? -2.578 -5.175 -3.932 1.00 97.25 124 VAL A O 1
ATOM 999 N N . ARG A 1 125 ? -4.756 -4.835 -3.524 1.00 95.25 125 ARG A N 1
ATOM 1000 C CA . ARG A 1 125 ? -5.217 -5.629 -4.671 1.00 95.25 125 ARG A CA 1
ATOM 1001 C C . ARG A 1 125 ? -5.099 -4.847 -5.969 1.00 95.25 125 ARG A C 1
ATOM 1003 O O . ARG A 1 125 ? -4.598 -5.404 -6.943 1.00 95.25 125 ARG A O 1
ATOM 1010 N N . ASP A 1 126 ? -5.465 -3.574 -5.989 1.00 95.19 126 ASP A N 1
ATOM 1011 C CA . ASP A 1 126 ? -5.298 -2.733 -7.174 1.00 95.19 126 ASP A CA 1
ATOM 1012 C C . ASP A 1 126 ? -3.803 -2.493 -7.477 1.00 95.19 126 ASP A C 1
ATOM 1014 O O . ASP A 1 126 ? -3.391 -2.516 -8.646 1.00 95.19 126 ASP A O 1
ATOM 1018 N N . GLU A 1 127 ? -2.946 -2.450 -6.446 1.00 97.12 127 GLU A N 1
ATOM 1019 C CA . GLU A 1 127 ? -1.493 -2.612 -6.575 1.00 97.12 127 GLU A CA 1
ATOM 1020 C C . GLU A 1 127 ? -1.090 -3.953 -7.228 1.00 97.12 127 GLU A C 1
ATOM 1022 O O . GLU A 1 127 ? -0.502 -3.963 -8.318 1.00 97.12 127 GLU A O 1
ATOM 1027 N N . GLU A 1 128 ? -1.344 -5.097 -6.577 1.00 96.62 128 GLU A N 1
ATOM 1028 C CA . GLU A 1 128 ? -0.766 -6.394 -6.973 1.00 96.62 128 GLU A CA 1
ATOM 1029 C C . GLU A 1 128 ? -1.413 -7.059 -8.198 1.00 96.62 128 GLU A C 1
ATOM 1031 O O . GLU A 1 128 ? -0.720 -7.808 -8.904 1.00 96.62 128 GLU A O 1
ATOM 1036 N N . ASP A 1 129 ? -2.688 -6.777 -8.479 1.00 94.25 129 ASP A N 1
ATOM 1037 C CA . ASP A 1 129 ? -3.450 -7.361 -9.589 1.00 94.25 129 ASP A CA 1
ATOM 1038 C C . ASP A 1 129 ? -3.390 -6.491 -10.859 1.00 94.25 129 ASP A C 1
ATOM 1040 O O . ASP A 1 129 ? -3.399 -7.031 -11.973 1.00 94.25 129 ASP A O 1
ATOM 1044 N N . VAL A 1 130 ? -3.291 -5.158 -10.722 1.00 93.62 130 VAL A N 1
ATOM 1045 C CA . VAL A 1 130 ? -3.413 -4.210 -11.849 1.00 93.62 130 VAL A CA 1
ATOM 1046 C C . VAL A 1 130 ? -2.150 -3.374 -12.063 1.00 93.62 130 VAL A C 1
ATOM 1048 O O . VAL A 1 130 ? -1.516 -3.472 -13.119 1.00 93.62 130 VAL A O 1
ATOM 1051 N N . LEU A 1 131 ? -1.770 -2.543 -11.095 1.00 95.81 131 LEU A N 1
ATOM 1052 C CA . LEU A 1 131 ? -0.716 -1.530 -11.233 1.00 95.81 131 LEU A CA 1
ATOM 1053 C C . LEU A 1 131 ? 0.680 -2.136 -11.411 1.00 95.81 131 LEU A C 1
ATOM 1055 O O . LEU A 1 131 ? 1.374 -1.886 -12.407 1.00 95.81 131 LEU A O 1
ATOM 1059 N N . LEU A 1 132 ? 1.101 -2.948 -10.445 1.00 97.19 132 LEU A N 1
ATOM 1060 C CA . LEU A 1 132 ? 2.447 -3.501 -10.374 1.00 97.19 132 LEU A CA 1
ATOM 1061 C C . LEU A 1 132 ? 2.739 -4.518 -11.499 1.00 97.19 132 LEU A C 1
ATOM 1063 O O . LEU A 1 132 ? 3.834 -4.448 -12.073 1.00 97.19 132 LEU A O 1
ATOM 1067 N N . PRO A 1 133 ? 1.808 -5.408 -11.914 1.00 96.62 133 PRO A N 1
ATOM 1068 C CA . PRO A 1 133 ? 2.019 -6.273 -13.077 1.00 96.62 133 PRO A CA 1
ATOM 1069 C C . PRO A 1 133 ? 2.191 -5.487 -14.382 1.00 96.62 133 PRO A C 1
ATOM 1071 O O . PRO A 1 133 ? 2.999 -5.868 -15.233 1.00 96.62 133 PRO A O 1
ATOM 1074 N N . ARG A 1 134 ? 1.481 -4.364 -14.551 1.00 96.31 134 ARG A N 1
ATOM 1075 C CA . ARG A 1 134 ? 1.625 -3.497 -15.732 1.00 96.31 134 ARG A CA 1
ATOM 1076 C C . ARG A 1 134 ? 2.950 -2.738 -15.725 1.00 96.31 134 ARG A C 1
ATOM 1078 O O . ARG A 1 134 ? 3.608 -2.662 -16.763 1.00 96.31 134 ARG A O 1
ATOM 1085 N N . LEU A 1 135 ? 3.403 -2.271 -14.560 1.00 96.75 135 LEU A N 1
ATOM 1086 C CA . LEU A 1 135 ? 4.755 -1.730 -14.394 1.00 96.75 135 LEU A CA 1
ATOM 1087 C C . LEU A 1 135 ? 5.832 -2.769 -14.753 1.00 96.75 135 LEU A C 1
ATOM 1089 O O . LEU A 1 135 ? 6.795 -2.438 -15.446 1.00 96.75 135 LEU A O 1
ATOM 1093 N N . GLN A 1 136 ? 5.661 -4.025 -14.325 1.00 96.94 136 GLN A N 1
ATOM 1094 C CA . GLN A 1 136 ? 6.587 -5.122 -14.630 1.00 96.94 136 GLN A CA 1
ATOM 1095 C C . GLN A 1 136 ? 6.676 -5.430 -16.133 1.00 96.94 136 GLN A C 1
ATOM 1097 O O . GLN A 1 136 ? 7.745 -5.785 -16.623 1.00 96.94 136 GLN A O 1
ATOM 1102 N N . GLN A 1 137 ? 5.575 -5.282 -16.874 1.00 95.94 137 GLN A N 1
ATOM 1103 C CA . GLN A 1 137 ? 5.558 -5.454 -18.332 1.00 95.94 137 GLN A CA 1
ATOM 1104 C C . GLN A 1 137 ? 6.234 -4.290 -19.072 1.00 95.94 137 GLN A C 1
ATOM 1106 O O . GLN A 1 137 ? 6.871 -4.508 -20.101 1.00 95.94 137 GLN A O 1
ATOM 1111 N N . ALA A 1 138 ? 6.110 -3.062 -18.557 1.00 96.69 138 ALA A N 1
ATOM 1112 C CA . ALA A 1 138 ? 6.648 -1.857 -19.189 1.00 96.69 138 ALA A CA 1
ATOM 1113 C C . ALA A 1 138 ? 8.140 -1.595 -18.891 1.00 96.69 138 ALA A C 1
ATOM 1115 O O . ALA A 1 138 ? 8.785 -0.829 -19.609 1.00 96.69 138 ALA A O 1
ATOM 1116 N N . VAL A 1 139 ? 8.701 -2.195 -17.834 1.00 96.00 139 VAL A N 1
ATOM 1117 C CA . VAL A 1 139 ? 10.041 -1.870 -17.314 1.00 96.00 139 VAL A CA 1
ATOM 1118 C C . VAL A 1 139 ? 10.893 -3.127 -17.155 1.00 96.00 139 VAL A C 1
ATOM 1120 O O . VAL A 1 139 ? 10.458 -4.127 -16.594 1.00 96.00 139 VAL A O 1
ATOM 1123 N N . SER A 1 140 ? 12.156 -3.075 -17.595 1.00 96.25 140 SER A N 1
ATOM 1124 C CA . SER A 1 140 ? 13.052 -4.228 -17.476 1.00 96.25 140 SER A CA 1
ATOM 1125 C C . SER A 1 140 ? 13.307 -4.616 -16.010 1.00 96.25 140 SER A C 1
ATOM 1127 O O . SER A 1 140 ? 13.432 -3.764 -15.126 1.00 96.25 140 SER A O 1
ATOM 1129 N N . ALA A 1 141 ? 13.508 -5.912 -15.754 1.00 94.31 141 ALA A N 1
ATOM 1130 C CA . ALA A 1 141 ? 13.851 -6.443 -14.430 1.00 94.31 141 ALA A CA 1
ATOM 1131 C C . ALA A 1 141 ? 15.107 -5.797 -13.797 1.00 94.31 141 ALA A C 1
ATOM 1133 O O . ALA A 1 141 ? 15.272 -5.793 -12.574 1.00 94.31 141 ALA A O 1
ATOM 1134 N N . ARG A 1 142 ? 16.002 -5.231 -14.622 1.00 94.88 142 ARG A N 1
ATOM 1135 C CA . ARG A 1 142 ? 17.163 -4.448 -14.174 1.00 94.88 142 ARG A CA 1
ATOM 1136 C C . ARG A 1 142 ? 16.762 -3.037 -13.748 1.00 94.88 142 ARG A C 1
ATOM 1138 O O . ARG A 1 142 ? 17.275 -2.545 -12.743 1.00 94.88 142 ARG A O 1
ATOM 1145 N N . ASP A 1 143 ? 15.875 -2.394 -14.496 1.00 96.50 143 ASP A N 1
ATOM 1146 C CA . ASP A 1 143 ? 15.495 -1.000 -14.279 1.00 96.50 143 ASP A CA 1
ATOM 1147 C C . ASP A 1 143 ? 14.554 -0.834 -13.082 1.00 96.50 143 ASP A C 1
ATOM 1149 O O . ASP A 1 143 ? 14.695 0.152 -12.363 1.00 96.50 143 ASP A O 1
ATOM 1153 N N . LEU A 1 144 ? 13.744 -1.851 -12.747 1.00 97.94 144 LEU A N 1
ATOM 1154 C CA . LEU A 1 144 ? 12.954 -1.934 -11.502 1.00 97.94 144 LEU A CA 1
ATOM 1155 C C . LEU A 1 144 ? 13.791 -1.826 -10.207 1.00 97.94 144 LEU A C 1
ATOM 1157 O O . LEU A 1 144 ? 13.251 -1.561 -9.130 1.00 97.94 144 LEU A O 1
ATOM 1161 N N . ARG A 1 145 ? 15.116 -2.017 -10.282 1.00 98.44 145 ARG A N 1
ATOM 1162 C CA . ARG A 1 145 ? 16.036 -1.915 -9.132 1.00 98.44 145 ARG A CA 1
ATOM 1163 C C . ARG A 1 145 ? 16.321 -0.474 -8.717 1.00 98.44 145 ARG A C 1
ATOM 1165 O O . ARG A 1 145 ? 16.519 -0.216 -7.535 1.00 98.44 145 ARG A O 1
ATOM 1172 N N . ARG A 1 146 ? 16.344 0.466 -9.668 1.00 97.81 146 ARG A N 1
ATOM 1173 C CA . ARG A 1 146 ? 16.583 1.893 -9.391 1.00 97.81 146 ARG A CA 1
ATOM 1174 C C . ARG A 1 146 ? 15.467 2.534 -8.549 1.00 97.81 146 ARG A C 1
ATOM 1176 O O . ARG A 1 146 ? 15.812 3.070 -7.495 1.00 97.81 146 ARG A O 1
ATOM 1183 N N . PRO A 1 147 ? 14.171 2.454 -8.925 1.00 98.06 147 PRO A N 1
ATOM 1184 C CA . PRO A 1 147 ? 13.099 2.951 -8.074 1.00 98.06 147 PRO A CA 1
ATOM 1185 C C . PRO A 1 147 ? 13.032 2.158 -6.767 1.00 98.06 147 PRO A C 1
ATOM 1187 O O . PRO A 1 147 ? 12.840 2.772 -5.733 1.00 98.06 147 PRO A O 1
ATOM 1190 N N . GLY A 1 148 ? 13.315 0.847 -6.757 1.00 98.56 148 GLY A N 1
ATOM 1191 C CA . GLY A 1 148 ? 13.326 0.061 -5.516 1.00 98.56 148 GLY A CA 1
ATOM 1192 C C . GLY A 1 148 ? 14.368 0.515 -4.484 1.00 98.56 148 GLY A C 1
ATOM 1193 O O . GLY A 1 148 ? 14.087 0.525 -3.288 1.00 98.56 148 GLY A O 1
ATOM 1194 N N . VAL A 1 149 ? 15.561 0.943 -4.911 1.00 98.56 149 VAL A N 1
ATOM 1195 C CA . VAL A 1 149 ? 16.548 1.554 -3.999 1.00 98.56 149 VAL A CA 1
ATOM 1196 C C . VAL A 1 149 ? 16.085 2.931 -3.515 1.00 98.56 149 VAL A C 1
ATOM 1198 O O . VAL A 1 149 ? 16.205 3.218 -2.326 1.00 98.56 149 VAL A O 1
ATOM 1201 N N . LEU A 1 150 ? 15.551 3.773 -4.405 1.00 98.56 150 LEU A N 1
ATOM 1202 C CA . LEU A 1 150 ? 15.088 5.117 -4.043 1.00 98.56 150 LEU A CA 1
ATOM 1203 C C . LEU A 1 150 ? 13.876 5.076 -3.095 1.00 98.56 150 LEU A C 1
ATOM 1205 O O . LEU A 1 150 ? 13.875 5.775 -2.087 1.00 98.56 150 LEU A O 1
ATOM 1209 N N . TRP A 1 151 ? 12.905 4.208 -3.372 1.00 98.62 151 TRP A N 1
ATOM 1210 C CA . TRP A 1 151 ? 11.730 3.937 -2.544 1.00 98.62 151 TRP A CA 1
ATOM 1211 C C . TRP A 1 151 ? 12.135 3.513 -1.127 1.00 98.62 151 TRP A C 1
ATOM 1213 O O . TRP A 1 151 ? 11.670 4.095 -0.155 1.00 98.62 151 TRP A O 1
ATOM 1223 N N . GLU A 1 152 ? 13.105 2.600 -0.982 1.00 98.50 152 GLU A N 1
ATOM 1224 C CA . GLU A 1 152 ? 13.595 2.175 0.340 1.00 98.50 152 GLU A CA 1
ATOM 1225 C C . GLU A 1 152 ? 14.294 3.308 1.106 1.00 98.50 152 GLU A C 1
ATOM 1227 O O . GLU A 1 152 ? 14.189 3.374 2.332 1.00 98.50 152 GLU A O 1
ATOM 1232 N N . VAL A 1 153 ? 15.016 4.198 0.413 1.00 98.38 153 VAL A N 1
ATOM 1233 C CA . VAL A 1 153 ? 15.610 5.386 1.046 1.00 98.38 153 VAL A CA 1
ATOM 1234 C C . VAL A 1 153 ? 14.511 6.328 1.526 1.00 98.38 153 VAL A C 1
ATOM 1236 O O . VAL A 1 153 ? 14.555 6.739 2.685 1.00 98.38 153 VAL A O 1
ATOM 1239 N N . VAL A 1 154 ? 13.525 6.628 0.674 1.00 98.25 154 VAL A N 1
ATOM 1240 C CA . VAL A 1 154 ? 12.385 7.492 1.009 1.00 98.25 154 VAL A CA 1
ATOM 1241 C C . VAL A 1 154 ? 11.626 6.928 2.210 1.00 98.25 154 VAL A C 1
ATOM 1243 O O . VAL A 1 154 ? 11.588 7.575 3.252 1.00 98.25 154 VAL A O 1
ATOM 1246 N N . ARG A 1 155 ? 11.160 5.678 2.135 1.00 97.12 155 ARG A N 1
ATOM 1247 C CA . ARG A 1 155 ? 10.465 4.962 3.217 1.00 97.12 155 ARG A CA 1
ATOM 1248 C C . ARG A 1 155 ? 11.189 5.020 4.565 1.00 97.12 155 ARG A C 1
ATOM 1250 O O . ARG A 1 155 ? 10.552 5.136 5.606 1.00 97.12 155 ARG A O 1
ATOM 1257 N N . ARG A 1 156 ? 12.526 4.956 4.579 1.00 95.69 156 ARG A N 1
ATOM 1258 C CA . ARG A 1 156 ? 13.326 5.024 5.820 1.00 95.69 156 ARG A CA 1
ATOM 1259 C C . ARG A 1 156 ? 13.440 6.422 6.421 1.00 95.69 156 ARG A C 1
ATOM 1261 O O . ARG A 1 156 ? 13.662 6.528 7.629 1.00 95.69 156 ARG A O 1
ATOM 1268 N N . VAL A 1 157 ? 13.377 7.474 5.605 1.00 94.88 157 VAL A N 1
ATOM 1269 C CA . VAL A 1 157 ? 13.453 8.866 6.086 1.00 94.88 157 VAL A CA 1
ATOM 1270 C C . VAL A 1 157 ? 12.074 9.457 6.365 1.00 94.88 157 VAL A C 1
ATOM 1272 O O . VAL A 1 157 ? 11.963 10.340 7.217 1.00 94.88 157 VAL A O 1
ATOM 1275 N N . SER A 1 158 ? 11.033 8.935 5.715 1.00 91.00 158 SER A N 1
ATOM 1276 C CA . SER A 1 158 ? 9.636 9.237 6.003 1.00 91.00 158 SER A CA 1
ATOM 1277 C C . SER A 1 158 ? 9.284 8.879 7.438 1.00 91.00 158 SER A C 1
ATOM 1279 O O . SER A 1 158 ? 9.586 7.794 7.937 1.00 91.00 158 SER A O 1
ATOM 1281 N N . ARG A 1 159 ? 8.627 9.814 8.121 1.00 81.00 159 ARG A N 1
ATOM 1282 C CA . ARG A 1 159 ? 8.102 9.617 9.470 1.00 81.00 159 ARG A CA 1
ATOM 1283 C C . ARG A 1 159 ? 6.656 10.091 9.495 1.00 81.00 159 ARG A C 1
ATOM 1285 O O . ARG A 1 159 ? 6.429 11.230 9.082 1.00 81.00 159 ARG A O 1
ATOM 1292 N N . PRO A 1 160 ? 5.709 9.280 9.995 1.00 73.81 160 PRO A N 1
ATOM 1293 C CA . PRO A 1 160 ? 4.375 9.783 10.277 1.00 73.81 160 PRO A CA 1
ATOM 1294 C C . PRO A 1 160 ? 4.445 10.932 11.286 1.00 73.81 160 PRO A C 1
ATOM 1296 O O . PRO A 1 160 ? 5.367 11.011 12.110 1.00 73.81 160 PRO A O 1
ATOM 1299 N N . ALA A 1 161 ? 3.460 11.827 11.231 1.00 67.31 161 ALA A N 1
ATOM 1300 C CA . ALA A 1 161 ? 3.327 12.893 12.214 1.00 67.31 161 ALA A CA 1
ATOM 1301 C C . ALA A 1 161 ? 3.157 12.300 13.634 1.00 67.31 161 ALA A C 1
ATOM 1303 O O . ALA A 1 161 ? 2.567 11.232 13.786 1.00 67.31 161 ALA A O 1
ATOM 1304 N N . PRO A 1 162 ? 3.659 12.961 14.697 1.00 60.34 162 PRO A N 1
ATOM 1305 C CA . PRO A 1 162 ? 3.556 12.447 16.062 1.00 60.34 162 PRO A CA 1
ATOM 1306 C C . PRO A 1 162 ? 2.114 12.515 16.591 1.00 60.34 162 PRO A C 1
ATOM 1308 O O . PRO A 1 162 ? 1.662 13.544 17.118 1.00 60.34 162 PRO A O 1
ATOM 1311 N N . THR A 1 163 ? 1.433 11.381 16.461 1.00 56.00 163 THR A N 1
ATOM 1312 C CA . THR A 1 163 ? 0.086 11.044 16.945 1.00 56.00 163 THR A CA 1
ATOM 1313 C C . THR A 1 163 ? -0.050 11.166 18.473 1.00 56.00 163 THR A C 1
ATOM 1315 O O . THR A 1 163 ? 0.957 11.068 19.182 1.00 56.00 163 THR A O 1
ATOM 1318 N N . PRO A 1 164 ? -1.258 11.341 19.047 1.00 56.28 164 PRO A N 1
ATOM 1319 C CA . PRO A 1 164 ? -1.439 11.421 20.501 1.00 56.28 164 PRO A CA 1
ATOM 1320 C C . PRO A 1 164 ? -0.941 10.171 21.244 1.00 56.28 164 PRO A C 1
ATOM 1322 O O . PRO A 1 164 ? -0.305 10.294 22.289 1.00 56.28 164 PRO A O 1
ATOM 1325 N N . SER A 1 165 ? -1.151 8.983 20.670 1.00 51.88 165 SER A N 1
ATOM 1326 C CA . SER A 1 165 ? -0.666 7.701 21.200 1.00 51.88 165 SER A CA 1
ATOM 1327 C C . SER A 1 165 ? 0.863 7.582 21.148 1.00 51.88 165 SER A C 1
ATOM 1329 O O . SER A 1 165 ? 1.478 7.121 22.106 1.00 51.88 165 SER A O 1
ATOM 1331 N N . SER A 1 166 ? 1.520 8.059 20.082 1.00 49.81 166 SER A N 1
ATOM 1332 C CA . SER A 1 166 ? 2.990 8.043 19.980 1.00 49.81 166 SER A CA 1
ATOM 1333 C C . SER A 1 166 ? 3.681 9.081 20.874 1.00 49.81 166 SER A C 1
ATOM 1335 O O . SER A 1 166 ? 4.875 8.954 21.145 1.00 49.81 166 SER A O 1
ATOM 1337 N N . ARG A 1 167 ? 2.940 10.068 21.403 1.00 52.84 167 ARG A N 1
ATOM 1338 C CA . ARG A 1 167 ? 3.427 10.998 22.442 1.00 52.84 167 ARG A CA 1
ATOM 1339 C C . ARG A 1 167 ? 3.485 10.372 23.839 1.00 52.84 167 ARG A C 1
ATOM 1341 O O . ARG A 1 167 ? 4.048 10.998 24.738 1.00 52.84 167 ARG A O 1
ATOM 1348 N N . ALA A 1 168 ? 2.977 9.152 24.033 1.00 47.81 168 ALA A N 1
ATOM 1349 C CA . ALA A 1 168 ? 3.114 8.386 25.273 1.00 47.81 168 ALA A CA 1
ATOM 1350 C C . ALA A 1 168 ? 4.546 7.828 25.453 1.00 47.81 168 ALA A C 1
ATOM 1352 O O . ALA A 1 168 ? 4.791 6.623 25.466 1.00 47.81 168 ALA A O 1
ATOM 1353 N N . VAL A 1 169 ? 5.516 8.733 25.600 1.00 44.03 169 VAL A N 1
ATOM 1354 C CA . VAL A 1 169 ? 6.892 8.426 26.019 1.00 44.03 169 VAL A CA 1
ATOM 1355 C C . VAL A 1 169 ? 6.884 8.099 27.527 1.00 44.03 169 VAL A C 1
ATOM 1357 O O . VAL A 1 169 ? 6.092 8.698 28.261 1.00 44.03 169 VAL A O 1
ATOM 1360 N N . PRO A 1 170 ? 7.709 7.157 28.034 1.00 42.81 170 PRO A N 1
ATOM 1361 C CA . PRO A 1 170 ? 7.496 6.591 29.365 1.00 42.81 170 PRO A CA 1
ATOM 1362 C C . PRO A 1 170 ? 7.543 7.624 30.495 1.00 42.81 170 PRO A C 1
ATOM 1364 O O . PRO A 1 170 ? 8.488 8.412 30.600 1.00 42.81 170 PRO A O 1
ATOM 1367 N N . ARG A 1 171 ? 6.590 7.532 31.433 1.00 47.12 171 ARG A N 1
ATOM 1368 C CA . ARG A 1 171 ? 6.712 8.125 32.777 1.00 47.12 171 ARG A CA 1
ATOM 1369 C C . ARG A 1 171 ? 7.803 7.385 33.564 1.00 47.12 171 ARG A C 1
ATOM 1371 O O . ARG A 1 171 ? 7.520 6.565 34.427 1.00 47.12 171 ARG A O 1
ATOM 1378 N N . GLY A 1 172 ? 9.057 7.666 33.215 1.00 47.97 172 GLY A N 1
ATOM 1379 C CA . GLY A 1 172 ? 10.248 6.983 33.726 1.00 47.97 172 GLY A CA 1
ATOM 1380 C C . GLY A 1 172 ? 11.501 7.862 33.782 1.00 47.97 172 GLY A C 1
ATOM 1381 O O . GLY A 1 172 ? 12.587 7.359 34.054 1.00 47.97 172 GLY A O 1
ATOM 1382 N N . ALA A 1 173 ? 11.377 9.175 33.564 1.00 43.78 173 ALA A N 1
ATOM 1383 C CA . ALA A 1 173 ? 12.440 10.113 33.906 1.00 43.78 173 ALA A CA 1
ATOM 1384 C C . ALA A 1 173 ? 12.512 10.224 35.435 1.00 43.78 173 ALA A C 1
ATOM 1386 O O . ALA A 1 173 ? 11.732 10.954 36.047 1.00 43.78 173 ALA A O 1
ATOM 1387 N N . SER A 1 174 ? 13.418 9.468 36.065 1.00 49.41 174 SER A N 1
ATOM 1388 C CA . SER A 1 174 ? 13.595 9.525 37.515 1.00 49.41 174 SER A CA 1
ATOM 1389 C C . SER A 1 174 ? 13.960 10.951 37.924 1.00 49.41 174 SER A C 1
ATOM 1391 O O . SER A 1 174 ? 15.055 11.429 37.608 1.00 49.41 174 SER A O 1
ATOM 1393 N N . SER A 1 175 ? 13.075 11.615 38.663 1.00 44.19 175 SER A N 1
ATOM 1394 C CA . SER A 1 175 ? 13.366 12.879 39.327 1.00 44.19 175 SER A CA 1
ATOM 1395 C C . SER A 1 175 ? 14.352 12.620 40.466 1.00 44.19 175 SER A C 1
ATOM 1397 O O . SER A 1 175 ? 13.967 12.532 41.631 1.00 44.19 175 SER A O 1
ATOM 1399 N N . ARG A 1 176 ? 15.637 12.460 40.132 1.00 43.41 176 ARG A N 1
ATOM 1400 C CA . ARG A 1 176 ? 16.722 12.536 41.109 1.00 43.41 176 ARG A CA 1
ATOM 1401 C C . ARG A 1 176 ? 16.757 13.981 41.613 1.00 43.41 176 ARG A C 1
ATOM 1403 O O . ARG A 1 176 ? 17.094 14.860 40.819 1.00 43.41 176 ARG A O 1
ATOM 1410 N N . PRO A 1 177 ? 16.414 14.264 42.883 1.00 43.88 177 PRO A N 1
ATOM 1411 C CA . PRO A 1 177 ? 16.597 15.604 43.410 1.00 43.88 177 PRO A CA 1
ATOM 1412 C C . PRO A 1 177 ? 18.093 15.925 43.388 1.00 43.88 177 PRO A C 1
ATOM 1414 O O . PRO A 1 177 ? 18.914 15.124 43.845 1.00 43.88 177 PRO A O 1
ATOM 1417 N N . PHE A 1 178 ? 18.450 17.094 42.855 1.00 37.47 178 PHE A N 1
ATOM 1418 C CA . PHE A 1 178 ? 19.804 17.627 42.962 1.00 37.47 178 PHE A CA 1
ATOM 1419 C C . PHE A 1 178 ? 20.132 17.802 44.449 1.00 37.47 178 PHE A C 1
ATOM 1421 O O . PHE A 1 178 ? 19.650 18.724 45.108 1.00 37.47 178 PHE A O 1
ATOM 1428 N N . ARG A 1 179 ? 20.925 16.881 45.003 1.00 38.53 179 ARG A N 1
ATOM 1429 C CA . ARG A 1 179 ? 21.330 16.921 46.408 1.00 38.53 179 ARG A CA 1
ATOM 1430 C C . ARG A 1 179 ? 22.461 17.934 46.547 1.00 38.53 179 ARG A C 1
ATOM 1432 O O . ARG A 1 179 ? 23.615 17.605 46.295 1.00 38.53 179 ARG A O 1
ATOM 1439 N N . CYS A 1 180 ? 22.116 19.165 46.914 1.00 36.00 180 CYS A N 1
ATOM 1440 C CA . CYS A 1 180 ? 23.090 20.209 47.222 1.00 36.00 180 CYS A CA 1
ATOM 1441 C C . CYS A 1 180 ? 23.939 19.780 48.441 1.00 36.00 180 CYS A C 1
ATOM 1443 O O . CYS A 1 180 ? 23.359 19.495 49.493 1.00 36.00 180 CYS A O 1
ATOM 1445 N N . PRO A 1 181 ? 25.278 19.681 48.335 1.00 42.78 181 PRO A N 1
ATOM 1446 C CA . PRO A 1 181 ? 26.126 19.301 49.456 1.00 42.78 181 PRO A CA 1
ATOM 1447 C C . PRO A 1 181 ? 26.612 20.547 50.212 1.00 42.78 181 PRO A C 1
ATOM 1449 O O . PRO A 1 181 ? 27.609 21.159 49.840 1.00 42.78 181 PRO A O 1
ATOM 1452 N N . CYS A 1 182 ? 25.943 20.898 51.310 1.00 35.34 182 CYS A N 1
ATOM 1453 C CA . CYS A 1 182 ? 26.460 21.858 52.289 1.00 35.34 182 CYS A CA 1
ATOM 1454 C C . CYS A 1 182 ? 26.428 21.262 53.707 1.00 35.34 182 CYS A C 1
ATOM 1456 O O . CYS A 1 182 ? 25.369 21.198 54.329 1.00 35.34 182 CYS A O 1
ATOM 1458 N N . SER A 1 183 ? 27.581 20.820 54.227 1.00 39.09 183 SER A N 1
ATOM 1459 C CA . SER A 1 183 ? 27.722 20.423 55.642 1.00 39.09 183 SER A CA 1
ATOM 1460 C C . SER A 1 183 ? 29.184 20.284 56.113 1.00 39.09 183 SER A C 1
ATOM 1462 O O . SER A 1 183 ? 29.615 19.189 56.463 1.00 39.09 183 SER A O 1
ATOM 1464 N N . THR A 1 184 ? 29.922 21.398 56.152 1.00 42.44 184 THR A N 1
ATOM 1465 C CA . THR A 1 184 ? 31.113 21.655 57.001 1.00 42.44 184 THR A CA 1
ATOM 1466 C C . THR A 1 184 ? 31.456 23.144 56.854 1.00 42.44 184 THR A C 1
ATOM 1468 O O . THR A 1 184 ? 31.550 23.618 55.730 1.00 42.44 184 THR A O 1
ATOM 1471 N N . GLY A 1 185 ? 31.639 23.965 57.890 1.00 37.03 185 GLY A N 1
ATOM 1472 C CA . GLY A 1 185 ? 31.442 23.839 59.341 1.00 37.03 185 GLY A CA 1
ATOM 1473 C C . GLY A 1 185 ? 31.677 25.224 59.998 1.00 37.03 185 GLY A C 1
ATOM 1474 O O . GLY A 1 185 ? 32.115 26.126 59.297 1.00 37.03 185 GLY A O 1
ATOM 1475 N N . CYS A 1 186 ? 31.347 25.384 61.290 1.00 32.22 186 CYS A N 1
ATOM 1476 C CA . CYS A 1 186 ? 31.694 26.475 62.244 1.00 32.22 186 CYS A CA 1
ATOM 1477 C C . CYS A 1 186 ? 32.210 27.841 61.703 1.00 32.22 186 CYS A C 1
ATOM 1479 O O . CYS A 1 186 ? 33.248 27.908 61.063 1.00 32.22 186 CYS A O 1
ATOM 1481 N N . ALA A 1 187 ? 31.502 28.955 61.962 1.00 34.28 187 ALA A N 1
ATOM 1482 C CA . ALA A 1 187 ? 31.791 29.936 63.042 1.00 34.28 187 ALA A CA 1
ATOM 1483 C C . ALA A 1 187 ? 33.170 30.646 62.912 1.00 34.28 187 ALA A C 1
ATOM 1485 O O . ALA A 1 187 ? 34.187 29.977 62.808 1.00 34.28 187 ALA A O 1
ATOM 1486 N N . THR A 1 188 ? 33.306 31.981 62.937 1.00 36.44 188 THR A N 1
ATOM 1487 C CA . THR A 1 188 ? 32.769 32.965 63.909 1.00 36.44 188 THR A CA 1
ATOM 1488 C C . THR A 1 188 ? 32.641 34.406 63.334 1.00 36.44 188 THR A C 1
ATOM 1490 O O . THR A 1 188 ? 33.074 34.675 62.221 1.00 36.44 188 THR A O 1
ATOM 1493 N N . SER A 1 189 ? 32.019 35.316 64.110 1.00 33.66 189 SER A N 1
ATOM 1494 C CA . SER A 1 189 ? 32.109 36.810 64.129 1.00 33.66 189 SER A CA 1
ATOM 1495 C C . SER A 1 189 ? 33.030 37.530 63.107 1.00 33.66 189 SER A C 1
ATOM 1497 O O . SER A 1 189 ? 34.203 37.193 62.997 1.00 33.66 189 SER A O 1
ATOM 1499 N N . SER A 1 190 ? 32.666 38.657 62.469 1.00 36.75 190 SER A N 1
ATOM 1500 C CA . SER A 1 190 ? 32.212 39.926 63.093 1.00 36.75 190 SER A CA 1
ATOM 1501 C C . SER A 1 190 ? 31.660 40.936 62.055 1.00 36.75 190 SER A C 1
ATOM 1503 O O . SER A 1 190 ? 32.075 40.916 60.899 1.00 36.75 190 SER A O 1
ATOM 1505 N N . THR A 1 191 ? 30.806 41.880 62.470 1.00 37.69 191 THR A N 1
ATOM 1506 C CA . THR A 1 191 ? 30.538 43.178 61.789 1.00 37.69 191 THR A CA 1
ATOM 1507 C C . THR A 1 191 ? 31.700 44.182 62.021 1.00 37.69 191 THR A C 1
ATOM 1509 O O . THR A 1 191 ? 32.520 43.885 62.892 1.00 37.69 191 THR A O 1
ATOM 1512 N N . PRO A 1 192 ? 31.818 45.354 61.329 1.00 46.25 192 PRO A N 1
ATOM 1513 C CA . PRO A 1 192 ? 30.782 46.139 60.630 1.00 46.25 192 PRO A CA 1
ATOM 1514 C C . PRO A 1 192 ? 31.128 46.644 59.197 1.00 46.25 192 PRO A C 1
ATOM 1516 O O . PRO A 1 192 ? 32.171 46.345 58.630 1.00 46.25 192 PRO A O 1
ATOM 1519 N N . ALA A 1 193 ? 30.203 47.419 58.612 1.00 33.38 193 ALA A N 1
ATOM 1520 C CA . ALA A 1 193 ? 30.344 48.188 57.358 1.00 33.38 193 ALA A CA 1
ATOM 1521 C C . ALA A 1 193 ? 31.063 49.551 57.600 1.00 33.38 193 ALA A C 1
ATOM 1523 O O . ALA A 1 193 ? 31.499 49.767 58.733 1.00 33.38 193 ALA A O 1
ATOM 1524 N N . PRO A 1 194 ? 31.109 50.541 56.666 1.00 57.59 194 PRO A N 1
ATOM 1525 C CA . PRO A 1 194 ? 30.825 50.574 55.212 1.00 57.59 194 PRO A CA 1
ATOM 1526 C C . PRO A 1 194 ? 31.962 51.251 54.379 1.00 57.59 194 PRO A C 1
ATOM 1528 O O . PRO A 1 194 ? 32.912 51.744 54.971 1.00 57.59 194 PRO A O 1
ATOM 1531 N N . ALA A 1 195 ? 31.843 51.382 53.037 1.00 34.44 195 ALA A N 1
ATOM 1532 C CA . ALA A 1 195 ? 32.112 52.649 52.294 1.00 34.44 195 ALA A CA 1
ATOM 1533 C C . ALA A 1 195 ? 32.150 52.570 50.740 1.00 34.44 195 ALA A C 1
ATOM 1535 O O . ALA A 1 195 ? 32.711 51.679 50.117 1.00 34.44 195 ALA A O 1
ATOM 1536 N N . ARG A 1 196 ? 31.592 53.640 50.161 1.00 33.50 196 ARG A N 1
ATOM 1537 C CA . ARG A 1 196 ? 31.744 54.286 48.836 1.00 33.50 196 ARG A CA 1
ATOM 1538 C C . ARG A 1 196 ? 33.007 54.032 47.965 1.00 33.50 196 ARG A C 1
ATOM 1540 O O . ARG A 1 196 ? 34.099 54.411 48.356 1.00 33.50 196 ARG A O 1
ATOM 1547 N N . ALA A 1 197 ? 32.741 53.678 46.698 1.00 33.47 197 ALA A N 1
ATOM 1548 C CA . ALA A 1 197 ? 32.966 54.448 45.444 1.00 33.47 197 ALA A CA 1
ATOM 1549 C C . ALA A 1 197 ? 34.358 54.997 45.007 1.00 33.47 197 ALA A C 1
ATOM 1551 O O . ALA A 1 197 ? 35.148 55.451 45.823 1.00 33.47 197 ALA A O 1
ATOM 1552 N N . ARG A 1 198 ? 34.483 55.178 43.665 1.00 36.06 198 ARG A N 1
ATOM 1553 C CA . ARG A 1 198 ? 35.566 55.822 42.852 1.00 36.06 198 ARG A CA 1
ATOM 1554 C C . ARG A 1 198 ? 36.765 54.904 42.517 1.00 36.06 198 ARG A C 1
ATOM 1556 O O . ARG A 1 198 ? 37.067 54.029 43.309 1.00 36.06 198 ARG A O 1
ATOM 1563 N N . SER A 1 199 ? 37.515 55.050 41.408 1.00 34.75 199 SER A N 1
ATOM 1564 C CA . SER A 1 199 ? 37.337 55.710 40.081 1.00 34.75 199 SER A CA 1
ATOM 1565 C C . SER A 1 199 ? 38.570 55.420 39.175 1.00 34.75 199 SER A C 1
ATOM 1567 O O . SER A 1 199 ? 39.529 54.854 39.682 1.00 34.75 199 SER A O 1
ATOM 1569 N N . ALA A 1 200 ? 38.590 55.938 37.929 1.00 39.09 200 ALA A N 1
ATOM 1570 C CA . ALA A 1 200 ? 39.710 55.997 36.947 1.00 39.09 200 ALA A CA 1
ATOM 1571 C C . ALA A 1 200 ? 39.902 54.731 36.063 1.00 39.09 200 ALA A C 1
ATOM 1573 O O . ALA A 1 200 ? 40.002 53.628 36.582 1.00 39.09 200 ALA A O 1
ATOM 1574 N N . SER A 1 201 ? 39.714 54.790 34.730 1.00 33.97 201 SER A N 1
ATOM 1575 C CA . SER A 1 201 ? 40.545 55.389 33.640 1.00 33.97 201 SER A CA 1
ATOM 1576 C C . SER A 1 201 ? 41.715 54.463 33.242 1.00 33.97 201 SER A C 1
ATOM 1578 O O . SER A 1 201 ? 42.605 54.269 34.055 1.00 33.97 201 SER A O 1
ATOM 1580 N N . ALA A 1 202 ? 41.673 53.732 32.111 1.00 35.00 202 ALA A N 1
ATOM 1581 C CA . ALA A 1 202 ? 41.923 54.159 30.705 1.00 35.00 202 ALA A CA 1
ATOM 1582 C C . ALA A 1 202 ? 43.415 54.477 30.414 1.00 35.00 202 ALA A C 1
ATOM 1584 O O . ALA A 1 202 ? 44.109 54.835 31.362 1.00 35.00 202 ALA A O 1
ATOM 1585 N N . PRO A 1 203 ? 43.938 54.435 29.159 1.00 50.38 203 PRO A N 1
ATOM 1586 C CA . PRO A 1 203 ? 43.393 54.015 27.847 1.00 50.38 203 PRO A CA 1
ATOM 1587 C C . PRO A 1 203 ? 44.099 52.705 27.362 1.00 50.38 203 PRO A C 1
ATOM 1589 O O . PRO A 1 203 ? 44.736 52.045 28.170 1.00 50.38 203 PRO A O 1
ATOM 1592 N N . GLY A 1 204 ? 44.084 52.190 26.124 1.00 30.22 204 GLY A N 1
ATOM 1593 C CA . GLY A 1 204 ? 43.428 52.501 24.844 1.00 30.22 204 GLY A CA 1
ATOM 1594 C C . GLY A 1 204 ? 44.355 52.143 23.664 1.00 30.22 204 GLY A C 1
ATOM 1595 O O . GLY A 1 204 ? 45.558 52.345 23.758 1.00 30.22 204 GLY A O 1
ATOM 1596 N N . CYS A 1 205 ? 43.813 51.614 22.560 1.00 34.69 205 CYS A N 1
ATOM 1597 C CA . CYS A 1 205 ? 44.464 51.558 21.238 1.00 34.69 205 CYS A CA 1
ATOM 1598 C C . CYS A 1 205 ? 43.412 51.204 20.172 1.00 34.69 205 CYS A C 1
ATOM 1600 O O . CYS A 1 205 ? 42.497 50.431 20.454 1.00 34.69 205 CYS A O 1
ATOM 1602 N N . ALA A 1 206 ? 43.483 51.799 18.976 1.00 32.91 206 ALA A N 1
ATOM 1603 C CA . ALA A 1 206 ? 42.333 51.866 18.071 1.00 32.91 206 ALA A CA 1
ATOM 1604 C C . ALA A 1 206 ? 42.660 51.608 16.586 1.00 32.91 206 ALA A C 1
ATOM 1606 O O . ALA A 1 206 ? 43.471 52.331 16.018 1.00 32.91 206 ALA A O 1
ATOM 1607 N N . ARG A 1 207 ? 41.843 50.735 15.956 1.00 36.78 207 ARG A N 1
ATOM 1608 C CA . ARG A 1 207 ? 41.456 50.711 14.515 1.00 36.78 207 ARG A CA 1
ATOM 1609 C C . ARG A 1 207 ? 42.577 50.420 13.483 1.00 36.78 207 ARG A C 1
ATOM 1611 O O . ARG A 1 207 ? 43.745 50.431 13.850 1.00 36.78 207 ARG A O 1
ATOM 1618 N N . PRO A 1 208 ? 42.257 50.224 12.176 1.00 50.53 208 PRO A N 1
ATOM 1619 C CA . PRO A 1 208 ? 40.965 49.952 11.502 1.00 50.53 208 PRO A CA 1
ATOM 1620 C C . PRO A 1 208 ? 40.919 48.465 11.006 1.00 50.53 208 PRO A C 1
ATOM 1622 O O . PRO A 1 208 ? 41.574 47.648 11.636 1.00 50.53 208 PRO A O 1
ATOM 1625 N N . ALA A 1 209 ? 40.180 47.962 9.994 1.00 34.91 209 ALA A N 1
ATOM 1626 C CA . ALA A 1 209 ? 39.185 48.490 9.041 1.00 34.91 209 ALA A CA 1
ATOM 1627 C C . ALA A 1 209 ? 38.208 47.381 8.543 1.00 34.91 209 ALA A C 1
ATOM 1629 O O . ALA A 1 209 ? 38.598 46.226 8.490 1.00 34.91 209 ALA A O 1
ATOM 1630 N N . ALA A 1 210 ? 37.010 47.792 8.087 1.00 34.50 210 ALA A N 1
ATOM 1631 C CA . ALA A 1 210 ? 36.216 47.297 6.933 1.00 34.50 210 ALA A CA 1
ATOM 1632 C C . ALA A 1 210 ? 35.873 45.794 6.700 1.00 34.50 210 ALA A C 1
ATOM 1634 O O . ALA A 1 210 ? 36.673 44.894 6.903 1.00 34.50 210 ALA A O 1
ATOM 1635 N N . GLY A 1 211 ? 34.691 45.555 6.097 1.00 33.56 211 GLY A N 1
ATOM 1636 C CA . GLY A 1 211 ? 34.363 44.295 5.399 1.00 33.56 211 GLY A CA 1
ATOM 1637 C C . GLY A 1 211 ? 32.988 43.694 5.719 1.00 33.56 211 GLY A C 1
ATOM 1638 O O . GLY A 1 211 ? 32.903 42.676 6.397 1.00 33.56 211 GLY A O 1
ATOM 1639 N N . SER A 1 212 ? 31.892 44.285 5.229 1.00 35.31 212 SER A N 1
ATOM 1640 C CA . SER A 1 212 ? 30.546 43.722 5.419 1.00 35.31 212 SER A CA 1
ATOM 1641 C C . SER A 1 212 ? 30.207 42.630 4.396 1.00 35.31 212 SER A C 1
ATOM 1643 O O . SER A 1 212 ? 30.326 42.839 3.189 1.00 35.31 212 SER A O 1
ATOM 1645 N N . ARG A 1 213 ? 29.658 41.495 4.856 1.00 36.78 213 ARG A N 1
ATOM 1646 C CA . ARG A 1 213 ? 28.713 40.696 4.053 1.00 36.78 213 ARG A CA 1
ATOM 1647 C C . ARG A 1 213 ? 27.872 39.749 4.914 1.00 36.78 213 ARG A C 1
ATOM 1649 O O . ARG A 1 213 ? 28.385 38.777 5.454 1.00 36.78 213 ARG A O 1
ATOM 1656 N N . ALA A 1 214 ? 26.569 40.010 5.001 1.00 42.94 214 ALA A N 1
ATOM 1657 C CA . ALA A 1 214 ? 25.608 39.060 5.559 1.00 42.94 214 ALA A CA 1
ATOM 1658 C C . ALA A 1 214 ? 25.114 38.098 4.456 1.00 42.94 214 ALA A C 1
ATOM 1660 O O . ALA A 1 214 ? 24.853 38.561 3.338 1.00 42.94 214 ALA A O 1
ATOM 1661 N N . PRO A 1 215 ? 24.948 36.790 4.724 1.00 44.59 215 PRO A N 1
ATOM 1662 C CA . PRO A 1 215 ? 24.264 35.889 3.804 1.00 44.59 215 PRO A CA 1
ATOM 1663 C C . PRO A 1 215 ? 22.745 36.125 3.850 1.00 44.59 215 PRO A C 1
ATOM 1665 O O . PRO A 1 215 ? 22.149 36.257 4.918 1.00 44.59 215 PRO A O 1
ATOM 1668 N N . ARG A 1 216 ? 22.112 36.182 2.674 1.00 37.91 216 ARG A N 1
ATOM 1669 C CA . ARG A 1 216 ? 20.655 36.317 2.529 1.00 37.91 216 ARG A CA 1
ATOM 1670 C C . ARG A 1 216 ? 19.972 34.964 2.734 1.00 37.91 216 ARG A C 1
ATOM 1672 O O . ARG A 1 216 ? 20.351 33.997 2.080 1.00 37.91 216 ARG A O 1
ATOM 1679 N N . THR A 1 217 ? 18.917 34.921 3.539 1.00 41.56 217 THR A N 1
ATOM 1680 C CA . THR A 1 217 ? 17.953 33.813 3.558 1.00 41.56 217 THR A CA 1
ATOM 1681 C C . THR A 1 217 ? 16.811 34.091 2.568 1.00 41.56 217 THR A C 1
ATOM 1683 O O . THR A 1 217 ? 16.280 35.204 2.553 1.00 41.56 217 THR A O 1
ATOM 1686 N N . PRO A 1 218 ? 16.397 33.124 1.731 1.00 41.78 218 PRO A N 1
ATOM 1687 C CA . PRO A 1 218 ? 15.154 33.233 0.980 1.00 41.78 218 PRO A CA 1
ATOM 1688 C C . PRO A 1 218 ? 13.970 32.837 1.873 1.00 41.78 218 PRO A C 1
ATOM 1690 O O . PRO A 1 218 ? 13.816 31.676 2.248 1.00 41.78 218 PRO A O 1
ATOM 1693 N N . SER A 1 219 ? 13.116 33.807 2.200 1.00 34.53 219 SER A N 1
ATOM 1694 C CA . SER A 1 219 ? 11.791 33.535 2.763 1.00 34.53 219 SER A CA 1
ATOM 1695 C C . SER A 1 219 ? 10.875 33.028 1.647 1.00 34.53 219 SER A C 1
ATOM 1697 O O . SER A 1 219 ? 10.552 33.784 0.731 1.00 34.53 219 SER A O 1
ATOM 1699 N N . SER A 1 220 ? 10.479 31.755 1.707 1.00 33.41 220 SER A N 1
ATOM 1700 C CA . SER A 1 220 ? 9.441 31.201 0.831 1.00 33.41 220 SER A CA 1
ATOM 1701 C C . SER A 1 220 ? 8.081 31.385 1.497 1.00 33.41 220 SER A C 1
ATOM 1703 O O . SER A 1 220 ? 7.731 30.674 2.440 1.00 33.41 220 SER A O 1
ATOM 1705 N N . THR A 1 221 ? 7.319 32.374 1.036 1.00 36.56 221 THR A N 1
ATOM 1706 C CA . THR A 1 221 ? 5.953 32.622 1.499 1.00 36.56 221 THR A CA 1
ATOM 1707 C C . THR A 1 221 ? 4.994 31.592 0.910 1.00 36.56 221 THR A C 1
ATOM 1709 O O . THR A 1 221 ? 4.722 31.583 -0.290 1.00 36.56 221 THR A O 1
ATOM 1712 N N . PHE A 1 222 ? 4.431 30.743 1.771 1.00 32.00 222 PHE A N 1
ATOM 1713 C CA . PHE A 1 222 ? 3.384 29.796 1.392 1.00 32.00 222 PHE A CA 1
ATOM 1714 C C . PHE A 1 222 ? 2.113 30.572 1.009 1.00 32.00 222 PHE A C 1
ATOM 1716 O O . PHE A 1 222 ? 1.433 31.150 1.862 1.00 32.00 222 PHE A O 1
ATOM 1723 N N . ARG A 1 223 ? 1.807 30.646 -0.290 1.00 35.72 223 ARG A N 1
ATOM 1724 C CA . ARG A 1 223 ? 0.647 31.388 -0.794 1.00 35.72 223 ARG A CA 1
ATOM 1725 C C . ARG A 1 223 ? -0.607 30.530 -0.654 1.00 35.72 223 ARG A C 1
ATOM 1727 O O . ARG A 1 223 ? -0.882 29.695 -1.508 1.00 35.72 223 ARG A O 1
ATOM 1734 N N . SER A 1 224 ? -1.363 30.761 0.418 1.00 32.09 224 SER A N 1
ATOM 1735 C CA . SER A 1 224 ? -2.700 30.184 0.589 1.00 32.09 224 SER A CA 1
ATOM 1736 C C . SER A 1 224 ? -3.575 30.525 -0.623 1.00 32.09 224 SER A C 1
ATOM 1738 O O . SER A 1 224 ? -3.762 31.703 -0.944 1.00 32.09 224 SER A O 1
ATOM 1740 N N . CYS A 1 225 ? -4.072 29.501 -1.320 1.00 34.12 225 CYS A N 1
ATOM 1741 C CA . CYS A 1 225 ? -5.004 29.666 -2.429 1.00 34.12 225 CYS A CA 1
ATOM 1742 C C . CYS A 1 225 ? -6.430 29.497 -1.903 1.00 34.12 225 CYS A C 1
ATOM 1744 O O . CYS A 1 225 ? -6.762 28.484 -1.291 1.00 34.12 225 CYS A O 1
ATOM 1746 N N . ALA A 1 226 ? -7.258 30.518 -2.114 1.00 35.12 226 ALA A N 1
ATOM 1747 C CA . ALA A 1 226 ? -8.610 30.569 -1.580 1.00 35.12 226 ALA A CA 1
ATOM 1748 C C . ALA A 1 226 ? -9.543 29.544 -2.246 1.00 35.12 226 ALA A C 1
ATOM 1750 O O . ALA A 1 226 ? -9.447 29.262 -3.440 1.00 35.12 226 ALA A O 1
ATOM 1751 N N . THR A 1 227 ? -10.501 29.060 -1.460 1.00 34.12 227 THR A N 1
ATOM 1752 C CA . THR A 1 227 ? -11.627 28.227 -1.885 1.00 34.12 227 THR A CA 1
ATOM 1753 C C . THR A 1 227 ? -12.407 28.856 -3.042 1.00 34.12 227 THR A C 1
ATOM 1755 O O . THR A 1 227 ? -13.125 29.844 -2.868 1.00 34.12 227 THR A O 1
ATOM 1758 N N . VAL A 1 228 ? -12.346 28.235 -4.223 1.00 35.66 228 VAL A N 1
ATOM 1759 C CA . VAL A 1 228 ? -13.282 28.531 -5.316 1.00 35.66 228 VAL A CA 1
ATOM 1760 C C . VAL A 1 228 ? -14.584 27.785 -5.051 1.00 35.66 228 VAL A C 1
ATOM 1762 O O . VAL A 1 228 ? -14.683 26.569 -5.189 1.00 35.66 228 VAL A O 1
ATOM 1765 N N . ARG A 1 229 ? -15.601 28.546 -4.656 1.00 36.81 229 ARG A N 1
ATOM 1766 C CA . ARG A 1 229 ? -16.958 28.066 -4.400 1.00 36.81 229 ARG A CA 1
ATOM 1767 C C . ARG A 1 229 ? -17.676 27.848 -5.741 1.00 36.81 229 ARG A C 1
ATOM 1769 O O . ARG A 1 229 ? -18.224 28.796 -6.303 1.00 36.81 229 ARG A O 1
ATOM 1776 N N . THR A 1 230 ? -17.682 26.626 -6.272 1.00 37.25 230 THR A N 1
ATOM 1777 C CA . THR A 1 230 ? -18.538 26.278 -7.419 1.00 37.25 230 THR A CA 1
ATOM 1778 C C . THR A 1 230 ? -19.984 26.079 -6.959 1.00 37.25 230 THR A C 1
ATOM 1780 O O . THR A 1 230 ? -20.267 25.583 -5.869 1.00 37.25 230 THR A O 1
ATOM 1783 N N . ARG A 1 231 ? -20.927 26.566 -7.769 1.00 33.94 231 ARG A N 1
ATOM 1784 C CA . ARG A 1 231 ? -22.349 26.688 -7.428 1.00 33.94 231 ARG A CA 1
ATOM 1785 C C . ARG A 1 231 ? -23.128 25.587 -8.144 1.00 33.94 231 ARG A C 1
ATOM 1787 O O . ARG A 1 231 ? -23.240 25.631 -9.365 1.00 33.94 231 ARG A O 1
ATOM 1794 N N . ALA A 1 232 ? -23.664 24.624 -7.397 1.00 37.84 232 ALA A N 1
ATOM 1795 C CA . ALA A 1 232 ? -24.502 23.569 -7.962 1.00 37.84 232 ALA A CA 1
ATOM 1796 C C . ALA A 1 232 ? -25.815 24.145 -8.549 1.00 37.84 232 ALA A C 1
ATOM 1798 O O . ALA A 1 232 ? -26.422 25.020 -7.919 1.00 37.84 232 ALA A O 1
ATOM 1799 N N . PRO A 1 233 ? -26.273 23.681 -9.729 1.00 39.59 233 PRO A N 1
ATOM 1800 C CA . PRO A 1 233 ? -27.612 23.972 -10.233 1.00 39.59 233 PRO A CA 1
ATOM 1801 C C . PRO A 1 233 ? -28.684 23.166 -9.476 1.00 39.59 233 PRO A C 1
ATOM 1803 O O . PRO A 1 233 ? -28.398 22.148 -8.849 1.00 39.59 233 PRO A O 1
ATOM 1806 N N . ALA A 1 234 ? -29.923 23.660 -9.502 1.00 38.06 234 ALA A N 1
ATOM 1807 C CA . ALA A 1 234 ? -31.003 23.190 -8.636 1.00 38.06 234 ALA A CA 1
ATOM 1808 C C . ALA A 1 234 ? -31.549 21.798 -9.005 1.00 38.06 234 ALA A C 1
ATOM 1810 O O . ALA A 1 234 ? -31.683 21.453 -10.178 1.00 38.06 234 ALA A O 1
ATOM 1811 N N . ALA A 1 235 ? -31.938 21.036 -7.980 1.00 33.69 235 ALA A N 1
ATOM 1812 C CA . ALA A 1 235 ? -32.637 19.765 -8.128 1.00 33.69 235 ALA A CA 1
ATOM 1813 C C . ALA A 1 235 ? -34.112 19.964 -8.527 1.00 33.69 235 ALA A C 1
ATOM 1815 O O . ALA A 1 235 ? -34.801 20.822 -7.973 1.00 33.69 235 ALA A O 1
ATOM 1816 N N . THR A 1 236 ? -34.611 19.101 -9.415 1.00 40.16 236 THR A N 1
ATOM 1817 C CA . THR A 1 236 ? -36.035 18.999 -9.770 1.00 40.16 236 THR A CA 1
ATOM 1818 C C . THR A 1 236 ? -36.569 17.642 -9.313 1.00 40.16 236 THR A C 1
ATOM 1820 O O . THR A 1 236 ? -36.013 16.605 -9.666 1.00 40.16 236 THR A O 1
ATOM 1823 N N . ALA A 1 237 ? -37.642 17.647 -8.518 1.00 39.47 237 ALA A N 1
ATOM 1824 C CA . ALA A 1 237 ? -38.278 16.447 -7.962 1.00 39.47 237 ALA A CA 1
ATOM 1825 C C . ALA A 1 237 ? -39.322 15.825 -8.937 1.00 39.47 237 ALA A C 1
ATOM 1827 O O . ALA A 1 237 ? -39.714 16.476 -9.909 1.00 39.47 237 ALA A O 1
ATOM 1828 N N . PRO A 1 238 ? -39.743 14.556 -8.747 1.00 43.16 238 PRO A N 1
ATOM 1829 C CA . PRO A 1 238 ? -40.008 13.657 -9.877 1.00 43.16 238 PRO A CA 1
ATOM 1830 C C . PRO A 1 238 ? -41.469 13.564 -10.349 1.00 43.16 238 PRO A C 1
ATOM 1832 O O . PRO A 1 238 ? -42.420 13.784 -9.598 1.00 43.16 238 PRO A O 1
ATOM 1835 N N . ARG A 1 239 ? -41.647 13.083 -11.590 1.00 37.97 239 ARG A N 1
ATOM 1836 C CA . ARG A 1 239 ? -42.906 12.476 -12.058 1.00 37.97 239 ARG A CA 1
ATOM 1837 C C . ARG A 1 239 ? -42.946 10.983 -11.712 1.00 37.97 239 ARG A C 1
ATOM 1839 O O . ARG A 1 239 ? -41.942 10.287 -11.817 1.00 37.97 239 ARG A O 1
ATOM 1846 N N . LYS A 1 240 ? -44.124 10.500 -11.308 1.00 37.06 240 LYS A N 1
ATOM 1847 C CA . LYS A 1 240 ? -44.382 9.100 -10.934 1.00 37.06 240 LYS A CA 1
ATOM 1848 C C . LYS A 1 240 ? -44.570 8.202 -12.165 1.00 37.06 240 LYS A C 1
ATOM 1850 O O . LYS A 1 240 ? -45.227 8.624 -13.112 1.00 37.06 240 LYS A O 1
ATOM 1855 N N . GLY A 1 241 ? -44.154 6.938 -12.045 1.00 35.72 241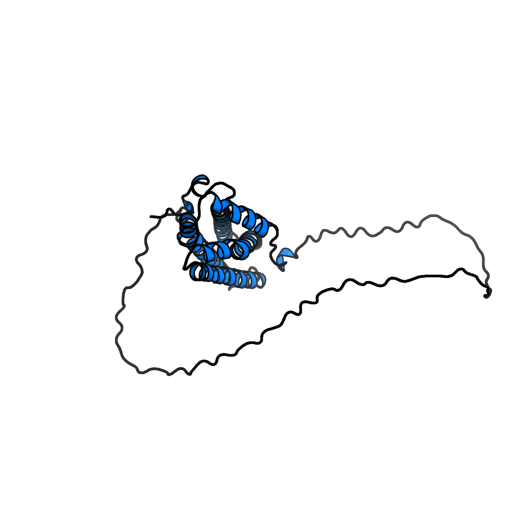 GLY A N 1
ATOM 1856 C CA . GLY A 1 241 ? -44.741 5.813 -12.786 1.00 35.72 241 GLY A CA 1
ATOM 1857 C C . GLY A 1 241 ? -43.875 5.187 -13.881 1.00 35.72 241 GLY A C 1
ATOM 1858 O O . GLY A 1 241 ? -44.052 5.502 -15.051 1.00 35.72 241 GLY A O 1
ATOM 1859 N N . ALA A 1 242 ? -43.036 4.218 -13.506 1.00 35.94 242 ALA A N 1
ATOM 1860 C CA . ALA A 1 242 ? -42.648 3.096 -14.365 1.00 35.94 242 ALA A CA 1
ATOM 1861 C C . ALA A 1 242 ? -42.297 1.878 -13.487 1.00 35.94 242 ALA A C 1
ATOM 1863 O O . ALA A 1 242 ? -41.835 2.038 -12.357 1.00 35.94 242 ALA A O 1
ATOM 1864 N N . THR A 1 243 ? -42.588 0.678 -13.983 1.00 35.16 243 THR A N 1
ATOM 1865 C CA . THR A 1 243 ? -42.597 -0.575 -13.210 1.00 35.16 243 THR A CA 1
ATOM 1866 C C . THR A 1 243 ? -41.189 -1.121 -12.948 1.00 35.16 243 THR A C 1
ATOM 1868 O O . THR A 1 243 ? -40.316 -1.038 -13.806 1.00 35.16 243 THR A O 1
ATOM 1871 N N . LEU A 1 244 ? -40.982 -1.725 -11.774 1.00 33.94 244 LEU A N 1
ATOM 1872 C CA . LEU A 1 244 ? -39.740 -2.415 -11.414 1.00 33.94 244 LEU A CA 1
ATOM 1873 C C . LEU A 1 244 ? -39.568 -3.718 -12.212 1.00 33.94 244 LEU A C 1
ATOM 1875 O O . LEU A 1 244 ? -40.394 -4.623 -12.108 1.00 33.94 244 LEU A O 1
ATOM 1879 N N . THR A 1 245 ? -38.437 -3.849 -12.901 1.00 42.44 245 THR A N 1
ATOM 1880 C CA . THR A 1 245 ? -37.849 -5.132 -13.317 1.00 42.44 245 THR A CA 1
ATOM 1881 C C . THR A 1 245 ? -36.374 -5.132 -12.910 1.00 42.44 245 THR A C 1
ATOM 1883 O O . THR A 1 245 ? -35.671 -4.187 -13.276 1.00 42.44 245 THR A O 1
ATOM 1886 N N . PRO A 1 246 ? -35.875 -6.127 -12.156 1.00 35.44 246 PRO A N 1
ATOM 1887 C CA . PRO A 1 246 ? -34.476 -6.151 -11.740 1.00 35.44 246 PRO A CA 1
ATOM 1888 C C . PRO A 1 246 ? -33.573 -6.523 -12.926 1.00 35.44 246 PRO A C 1
ATOM 1890 O O . PRO A 1 246 ? -33.632 -7.648 -13.418 1.00 35.44 246 PRO A O 1
ATOM 1893 N N . SER A 1 247 ? -32.729 -5.588 -13.377 1.00 31.53 247 SER A N 1
ATOM 1894 C CA . SER A 1 247 ? -31.658 -5.900 -14.332 1.00 31.53 247 SER A CA 1
ATOM 1895 C C . SER A 1 247 ? -30.527 -6.604 -13.592 1.00 31.53 247 SER A C 1
ATOM 1897 O O . SER A 1 247 ? -29.917 -6.030 -12.688 1.00 31.53 247 SER A O 1
ATOM 1899 N N . ALA A 1 248 ? -30.274 -7.860 -13.947 1.00 42.25 248 ALA A N 1
ATOM 1900 C CA . ALA A 1 248 ? -29.229 -8.672 -13.344 1.00 42.25 248 ALA A CA 1
ATOM 1901 C C . ALA A 1 248 ? -27.877 -8.414 -14.027 1.00 42.25 248 ALA A C 1
ATOM 1903 O O . ALA A 1 248 ? -27.456 -9.195 -14.870 1.00 42.25 248 ALA A O 1
ATOM 1904 N N . ASP A 1 249 ? -27.190 -7.346 -13.614 1.00 39.06 249 ASP A N 1
ATOM 1905 C CA . ASP A 1 249 ? -25.778 -7.087 -13.944 1.00 39.06 249 ASP A CA 1
ATOM 1906 C C . ASP A 1 249 ? -24.904 -7.110 -12.679 1.00 39.06 249 ASP A C 1
ATOM 1908 O O . ASP A 1 249 ? -24.107 -6.215 -12.388 1.00 39.06 249 ASP A O 1
ATOM 1912 N N . SER A 1 250 ? -25.043 -8.180 -11.894 1.00 36.91 250 SER A N 1
ATOM 1913 C CA . SER A 1 250 ? -23.986 -8.570 -10.963 1.00 36.91 250 SER A CA 1
ATOM 1914 C C . SER A 1 250 ? -22.806 -9.089 -11.782 1.00 36.91 250 SER A C 1
ATOM 1916 O O . SER A 1 250 ? -22.931 -10.121 -12.443 1.00 36.91 250 SER A O 1
ATOM 1918 N N . LYS A 1 251 ? -21.653 -8.402 -11.724 1.00 38.59 251 LYS A N 1
ATOM 1919 C CA . LYS A 1 251 ? -20.386 -8.934 -12.256 1.00 38.59 251 LYS A CA 1
ATOM 1920 C C . LYS A 1 251 ? -20.218 -10.378 -11.748 1.00 38.59 251 LYS A C 1
ATOM 1922 O O . LYS A 1 251 ? -20.305 -10.575 -10.533 1.00 38.59 251 LYS A O 1
ATOM 1927 N N . PRO A 1 252 ? -19.986 -11.382 -12.613 1.00 33.69 252 PRO A N 1
ATOM 1928 C CA . PRO A 1 252 ? -19.747 -12.737 -12.143 1.00 33.69 252 PRO A CA 1
ATOM 1929 C C . PRO A 1 252 ? -18.467 -12.736 -11.307 1.00 33.69 252 PRO A C 1
ATOM 1931 O O . PRO A 1 252 ? -17.395 -12.390 -11.804 1.00 33.69 252 PRO A O 1
ATOM 1934 N N . GLY A 1 253 ? -18.591 -13.104 -10.031 1.00 33.94 253 GLY A N 1
ATOM 1935 C CA . GLY A 1 253 ? -17.447 -13.260 -9.144 1.00 33.94 253 GLY A CA 1
ATOM 1936 C C . GLY A 1 253 ? -16.526 -14.341 -9.695 1.00 33.94 253 GLY A C 1
ATOM 1937 O O . GLY A 1 253 ? -16.847 -15.528 -9.628 1.00 33.94 253 GLY A O 1
ATOM 1938 N N . VAL A 1 254 ? -15.386 -13.935 -10.255 1.00 35.12 254 VAL A N 1
ATOM 1939 C CA . VAL A 1 254 ? -14.324 -14.871 -10.616 1.00 35.12 254 VAL A CA 1
ATOM 1940 C C . VAL A 1 254 ? -13.739 -15.377 -9.305 1.00 35.12 254 VAL A C 1
ATOM 1942 O O . VAL A 1 254 ? -13.036 -14.647 -8.614 1.00 35.12 254 VAL A O 1
ATOM 1945 N N . ALA A 1 255 ? -14.064 -16.618 -8.948 1.00 41.16 255 ALA A N 1
ATOM 1946 C CA . ALA A 1 255 ? -13.510 -17.276 -7.773 1.00 41.16 255 ALA A CA 1
ATOM 1947 C C . ALA A 1 255 ? -12.003 -17.511 -7.976 1.00 41.16 255 ALA A C 1
ATOM 1949 O O . ALA A 1 255 ? -11.586 -18.518 -8.554 1.00 41.16 255 ALA A O 1
ATOM 1950 N N . LEU A 1 256 ? -11.189 -16.559 -7.519 1.00 37.28 256 LEU A N 1
ATOM 1951 C CA . LEU A 1 256 ? -9.734 -16.636 -7.507 1.00 37.28 256 LEU A CA 1
ATOM 1952 C C . LEU A 1 256 ? -9.278 -17.035 -6.108 1.00 37.28 256 LEU A C 1
ATOM 1954 O O . LEU A 1 256 ? -9.436 -16.280 -5.157 1.00 37.28 256 LEU A O 1
ATOM 1958 N N . ARG A 1 257 ? -8.702 -18.234 -5.991 1.00 40.59 257 ARG A N 1
ATOM 1959 C CA . ARG A 1 257 ? -8.073 -18.674 -4.742 1.00 40.59 257 ARG A CA 1
ATOM 1960 C C . ARG A 1 257 ? -6.836 -17.830 -4.486 1.00 40.59 257 ARG A C 1
ATOM 1962 O O . ARG A 1 257 ? -5.949 -17.784 -5.335 1.00 40.59 257 ARG A O 1
ATOM 1969 N N . THR A 1 258 ? -6.724 -17.314 -3.277 1.00 47.19 258 THR A N 1
ATOM 1970 C CA . THR A 1 258 ? -5.465 -16.819 -2.719 1.00 47.19 258 THR A CA 1
ATOM 1971 C C . THR A 1 258 ? -5.215 -17.509 -1.371 1.00 47.19 258 THR A C 1
ATOM 1973 O O . THR A 1 258 ? -6.013 -18.345 -0.939 1.00 47.19 258 THR A O 1
ATOM 1976 N N . GLU A 1 259 ? -4.113 -17.199 -0.684 1.00 41.41 259 GLU A N 1
ATOM 1977 C CA . GLU A 1 259 ? -3.920 -17.658 0.705 1.00 41.41 259 GLU A CA 1
ATOM 1978 C C . GLU A 1 259 ? -4.827 -16.930 1.718 1.00 41.41 259 GLU A C 1
ATOM 1980 O O . GLU A 1 259 ? -4.834 -17.303 2.885 1.00 41.41 259 GLU A O 1
ATOM 1985 N N . TRP A 1 260 ? -5.633 -15.957 1.272 1.00 43.47 260 TRP A N 1
ATOM 1986 C CA . TRP A 1 260 ? -6.538 -15.155 2.103 1.00 43.47 260 TRP A CA 1
ATOM 1987 C C . TRP A 1 260 ? -7.933 -15.783 2.312 1.00 43.47 260 TRP A C 1
ATOM 1989 O O . TRP A 1 260 ? -8.725 -15.249 3.082 1.00 43.47 260 TRP A O 1
ATOM 1999 N N . ASP A 1 261 ? -8.216 -16.921 1.664 1.00 41.06 261 ASP A N 1
ATOM 2000 C CA . ASP A 1 261 ? -9.436 -17.736 1.838 1.00 41.06 261 ASP A CA 1
ATOM 2001 C C . ASP A 1 261 ? -9.162 -19.051 2.622 1.00 41.06 261 ASP A C 1
ATOM 2003 O O . ASP A 1 261 ? -9.809 -20.077 2.375 1.00 41.06 261 ASP A O 1
ATOM 2007 N N . ARG A 1 262 ? -8.161 -19.080 3.518 1.00 35.34 262 ARG A N 1
ATOM 2008 C CA . ARG A 1 262 ? -7.820 -20.250 4.360 1.00 35.34 262 ARG A CA 1
ATOM 2009 C C . ARG A 1 262 ? -7.800 -19.940 5.853 1.00 35.34 262 ARG A C 1
ATOM 2011 O O . ARG A 1 262 ? -7.295 -18.862 6.218 1.00 35.34 262 ARG A O 1
#